Protein AF-0000000073535625 (afdb_homodimer)

Organism: NCBI:txid2649997

Solvent-accessible surface area (backbone atoms only — not comparable to full-atom values): 18559 Å² total; per-residue (Å²): 125,75,81,69,76,53,60,67,59,52,46,53,51,48,56,64,41,24,77,83,68,76,71,42,32,44,63,65,38,47,43,51,51,38,36,75,71,70,34,78,65,55,66,48,58,46,44,35,50,44,57,78,41,22,85,83,67,74,78,42,34,38,64,72,34,41,54,52,48,51,50,50,53,49,51,50,51,49,48,49,57,68,44,18,79,82,68,76,67,44,28,40,63,68,36,46,49,51,47,42,42,71,74,69,47,83,58,48,70,70,21,45,52,38,40,53,49,56,48,21,65,84,67,75,65,42,27,40,65,55,36,46,50,50,46,51,48,32,51,53,34,42,50,52,47,50,50,66,61,21,76,80,67,72,64,46,33,76,32,37,65,34,52,43,47,26,49,42,28,64,31,78,126,74,80,71,76,52,62,67,59,50,47,53,51,50,54,64,40,24,76,84,68,76,70,40,33,44,64,67,38,48,45,52,51,38,36,75,74,70,35,79,66,55,65,47,55,46,45,37,50,43,57,77,41,23,85,81,67,75,79,42,36,38,65,73,33,40,50,51,46,50,50,50,54,50,51,51,52,49,50,48,57,68,46,17,78,81,69,77,66,42,28,41,62,70,37,45,51,51,47,43,42,70,75,68,48,81,58,49,69,70,21,46,51,38,39,54,50,56,48,22,66,84,65,76,64,41,27,42,64,57,36,46,50,52,47,50,46,32,50,53,34,42,50,52,46,49,52,66,62,20,76,81,67,74,64,48,33,75,33,36,66,36,51,43,47,26,49,44,28,64,32,76

pLDDT: mean 94.05, std 8.59, range [32.31, 98.31]

InterPro domains:
  IPR002048 EF-hand domain [PF13499] (12-69)
  IPR002048 EF-hand domain [PS50222] (5-40)
  IPR002048 EF-hand domain [PS50222] (41-76)
  IPR002048 EF-hand domain [PS50222] (107-142)
  IPR002048 EF-hand domain [SM00054] (9-37)
  IPR002048 EF-hand domain [SM00054] (45-73)
  IPR002048 EF-hand domain [SM00054] (75-103)
  IPR002048 EF-hand domain [SM00054] (111-139)
  IPR011992 EF-hand domain pair [SSF47473] (8-166)
  IPR018247 EF-Hand 1, calcium-binding site [PS00018] (18-30)
  IPR018247 EF-Hand 1, calcium-binding site [PS00018] (54-66)
  IPR018247 EF-Hand 1, calcium-binding site [PS00018] (120-132)
  IPR051426 Peflin/Sorcin Calcium-Binding [PTHR46212] (6-171)

Nearest PDB structures (foldseek):
  2zn9-assembly1_B  TM=7.790E-01  e=2.223E-11  Homo sapiens
  1y1x-assembly3_B  TM=7.244E-01  e=2.223E-11  Leishmania major strain Friedlin
  5gqq-assembly1_C  TM=7.581E-01  e=4.424E-11  Homo sapiens
  3aak-assembly1_A-2  TM=7.264E-01  e=2.108E-11  Homo sapiens
  1y1x-assembly3_A  TM=7.244E-01  e=4.665E-11  Leishmania major strain Friedlin

Radius of gyration: 20.85 Å; Cα contacts (8 Å, |Δi|>4): 427; chains: 2; bounding box: 44×68×55 Å

Structure (mmCIF, N/CA/C/O backbone):
data_AF-0000000073535625-model_v1
#
loop_
_entity.id
_entity.type
_entity.pdbx_description
1 polymer 'EF-hand domain-containing protein'
#
loop_
_atom_site.group_PDB
_atom_site.id
_atom_site.type_symbol
_atom_site.label_atom_id
_atom_site.label_alt_id
_atom_site.label_comp_id
_atom_site.label_asym_id
_atom_site.label_entity_id
_atom_site.label_seq_id
_atom_site.pdbx_PDB_ins_code
_atom_site.Cartn_x
_atom_site.Cartn_y
_atom_site.Cartn_z
_atom_site.occupancy
_atom_site.B_iso_or_equiv
_atom_site.auth_seq_id
_atom_site.auth_comp_id
_atom_site.auth_asym_id
_atom_site.auth_atom_id
_atom_site.pdbx_PDB_model_num
ATOM 1 N N . MET A 1 1 ? 4.691 -35.656 -11.648 1 32.31 1 MET A N 1
ATOM 2 C CA . MET A 1 1 ? 3.316 -35.469 -12.094 1 32.31 1 MET A CA 1
ATOM 3 C C . MET A 1 1 ? 2.73 -34.156 -11.547 1 32.31 1 MET A C 1
ATOM 5 O O . MET A 1 1 ? 2.801 -33.906 -10.344 1 32.31 1 MET A O 1
ATOM 9 N N . ALA A 1 2 ? 2.83 -33.094 -12.102 1 43.44 2 ALA A N 1
ATOM 10 C CA . ALA A 1 2 ? 2.387 -31.781 -11.602 1 43.44 2 ALA A CA 1
ATOM 11 C C . ALA A 1 2 ? 1.029 -31.906 -10.914 1 43.44 2 ALA A C 1
ATOM 13 O O . ALA A 1 2 ? 0.101 -32.5 -11.453 1 43.44 2 ALA A O 1
ATOM 14 N N . GLN A 1 3 ? 0.791 -32.094 -9.695 1 47.28 3 GLN A N 1
ATOM 15 C CA . GLN A 1 3 ? -0.502 -32.344 -9.078 1 47.28 3 GLN A CA 1
ATOM 16 C C . GLN A 1 3 ? -1.631 -31.656 -9.836 1 47.28 3 GLN A C 1
ATOM 18 O O . GLN A 1 3 ? -1.598 -30.453 -10.047 1 47.28 3 GLN A O 1
ATOM 23 N N . GLN A 1 4 ? -2.115 -32.375 -10.883 1 53.5 4 GLN A N 1
ATOM 24 C CA . GLN A 1 4 ? -3.264 -32 -11.711 1 53.5 4 GLN A CA 1
ATOM 25 C C . GLN A 1 4 ? -4.328 -31.281 -10.898 1 53.5 4 GLN A C 1
ATOM 27 O O . GLN A 1 4 ? -4.777 -31.781 -9.867 1 53.5 4 GLN A O 1
ATOM 32 N N . LEU A 1 5 ? -4.238 -29.969 -10.859 1 62.69 5 LEU A N 1
ATOM 33 C CA . LEU A 1 5 ? -5.375 -29.25 -10.297 1 62.69 5 LEU A CA 1
ATOM 34 C C . LEU A 1 5 ? -6.684 -29.969 -10.594 1 62.69 5 LEU A C 1
ATOM 36 O O . LEU A 1 5 ? -6.953 -30.328 -11.742 1 62.69 5 LEU A O 1
ATOM 40 N N . ASP A 1 6 ? -7.113 -30.719 -9.594 1 84.56 6 ASP A N 1
ATOM 41 C CA . ASP A 1 6 ? -8.461 -31.25 -9.766 1 84.56 6 ASP A CA 1
ATOM 42 C C . ASP A 1 6 ? -9.477 -30.125 -9.938 1 84.56 6 ASP A C 1
ATOM 44 O O . ASP A 1 6 ? -9.914 -29.516 -8.953 1 84.56 6 ASP A O 1
ATOM 48 N N . ARG A 1 7 ? -9.711 -29.781 -11.242 1 89.94 7 ARG A N 1
ATOM 49 C CA . ARG A 1 7 ? -10.625 -28.672 -11.562 1 89.94 7 ARG A CA 1
ATOM 50 C C . ARG A 1 7 ? -11.945 -28.828 -10.82 1 89.94 7 ARG A C 1
ATOM 52 O O . ARG A 1 7 ? -12.562 -27.844 -10.43 1 89.94 7 ARG A O 1
ATOM 59 N N . ASN A 1 8 ? -12.32 -30.062 -10.688 1 91.56 8 ASN A N 1
ATOM 60 C CA . ASN A 1 8 ? -13.562 -30.297 -9.953 1 91.56 8 ASN A CA 1
ATOM 61 C C . ASN A 1 8 ? -13.453 -29.844 -8.5 1 91.56 8 ASN A C 1
ATOM 63 O O . ASN A 1 8 ? -14.398 -29.266 -7.949 1 91.56 8 ASN A O 1
ATOM 67 N N . GLN A 1 9 ? -12.352 -30.188 -7.949 1 93 9 GLN A N 1
ATOM 68 C CA . GLN A 1 9 ? -12.125 -29.75 -6.574 1 93 9 GLN A CA 1
ATOM 69 C C . GLN A 1 9 ? -12.109 -28.234 -6.477 1 93 9 GLN A C 1
ATOM 71 O O . GLN A 1 9 ? -12.664 -27.656 -5.543 1 93 9 GLN A O 1
ATOM 76 N N . ILE A 1 10 ? -11.461 -27.594 -7.418 1 94.81 10 ILE A N 1
ATOM 77 C CA . ILE A 1 10 ? -11.367 -26.125 -7.426 1 94.81 10 ILE A CA 1
ATOM 78 C C . ILE A 1 10 ? -12.75 -25.531 -7.617 1 94.81 10 ILE A C 1
ATOM 80 O O . ILE A 1 10 ? -13.078 -24.5 -7.008 1 94.81 10 ILE A O 1
ATOM 84 N N . TRP A 1 11 ? -13.531 -26.188 -8.422 1 94.94 11 TRP A N 1
ATOM 85 C CA . TRP A 1 11 ? -14.898 -25.719 -8.625 1 94.94 11 TRP A CA 1
ATOM 86 C C . TRP A 1 11 ? -15.695 -25.781 -7.324 1 94.94 11 TRP A C 1
ATOM 88 O O . TRP A 1 11 ? -16.469 -24.875 -7.023 1 94.94 11 TRP A O 1
ATOM 98 N N . GLN A 1 12 ? -15.523 -26.859 -6.609 1 95 12 GLN A N 1
ATOM 99 C CA . GLN A 1 12 ? -16.219 -27.016 -5.336 1 95 12 GLN A CA 1
ATOM 100 C C . GLN A 1 12 ? -15.836 -25.891 -4.363 1 95 12 GLN A C 1
ATOM 102 O O . GLN A 1 12 ? -16.703 -25.344 -3.68 1 95 12 GLN A O 1
ATOM 107 N N . TRP A 1 13 ? -14.555 -25.594 -4.344 1 94.19 13 TRP A N 1
ATOM 108 C CA . TRP A 1 13 ? -14.086 -24.5 -3.502 1 94.19 13 TRP A CA 1
ATOM 109 C C . TRP A 1 13 ? -14.672 -23.172 -3.963 1 94.19 13 TRP A C 1
ATOM 111 O O . TRP A 1 13 ? -15.195 -22.391 -3.152 1 94.19 13 TRP A O 1
ATOM 121 N N . PHE A 1 14 ? -14.586 -22.953 -5.27 1 97.56 14 PHE A N 1
ATOM 122 C CA . PHE A 1 14 ? -15.117 -21.734 -5.855 1 97.56 14 PHE A CA 1
ATOM 123 C C . PHE A 1 14 ? -16.594 -21.562 -5.492 1 97.56 14 PHE A C 1
ATOM 125 O O . PHE A 1 14 ? -17 -20.469 -5.074 1 97.56 14 PHE A O 1
ATOM 132 N N . SER A 1 15 ? -17.281 -22.594 -5.664 1 96.94 15 SER A N 1
ATOM 133 C CA . SER A 1 15 ? -18.719 -22.562 -5.402 1 96.94 15 SER A CA 1
ATOM 134 C C . SER A 1 15 ? -19 -22.281 -3.932 1 96.94 15 SER A C 1
ATOM 136 O O . SER A 1 15 ? -19.969 -21.594 -3.607 1 96.94 15 SER A O 1
ATOM 138 N N . LYS A 1 16 ? -18.172 -22.812 -3.053 1 96.88 16 LYS A N 1
ATOM 139 C CA . LYS A 1 16 ? -18.328 -22.578 -1.621 1 96.88 16 LYS A CA 1
ATOM 140 C C . LYS A 1 16 ? -18.016 -21.141 -1.258 1 96.88 16 LYS A C 1
ATOM 142 O O . LYS A 1 16 ? -18.625 -20.578 -0.348 1 96.88 16 LYS A O 1
ATOM 147 N N . ILE A 1 17 ? -17.078 -20.594 -1.954 1 97.44 17 ILE A N 1
ATOM 148 C CA . ILE A 1 17 ? -16.656 -19.234 -1.69 1 97.44 17 ILE A CA 1
ATOM 149 C C . ILE A 1 17 ? -17.703 -18.25 -2.211 1 97.44 17 ILE A C 1
ATOM 151 O O . ILE A 1 17 ? -17.953 -17.219 -1.587 1 97.44 17 ILE A O 1
ATOM 155 N N . ASP A 1 18 ? -18.266 -18.578 -3.354 1 98 18 ASP A N 1
ATOM 156 C CA . ASP A 1 18 ? -19.281 -17.75 -3.982 1 98 18 ASP A CA 1
ATOM 157 C C . ASP A 1 18 ? -20.594 -17.812 -3.213 1 98 18 ASP A C 1
ATOM 159 O O . ASP A 1 18 ? -21.594 -18.328 -3.719 1 98 18 ASP A O 1
ATOM 163 N N . THR A 1 19 ? -20.672 -17.188 -2.123 1 97 19 THR A N 1
ATOM 164 C CA . THR A 1 19 ? -21.766 -17.344 -1.171 1 97 19 THR A CA 1
ATOM 165 C C . THR A 1 19 ? -23.047 -16.766 -1.737 1 97 19 THR A C 1
ATOM 167 O O . THR A 1 19 ? -24.141 -17.203 -1.377 1 97 19 THR A O 1
ATOM 170 N N . ASN A 1 20 ? -23.016 -15.75 -2.609 1 96.62 20 ASN A N 1
ATOM 171 C CA . ASN A 1 20 ? -24.234 -15.172 -3.158 1 96.62 20 ASN A CA 1
ATOM 172 C C . ASN A 1 20 ? -24.609 -15.805 -4.5 1 96.62 20 ASN A C 1
ATOM 174 O O . ASN A 1 20 ? -25.547 -15.359 -5.164 1 96.62 20 ASN A O 1
ATOM 178 N N . ARG A 1 21 ? -23.812 -16.766 -5.016 1 97 21 ARG A N 1
ATOM 179 C CA . ARG A 1 21 ? -24.062 -17.562 -6.203 1 97 21 ARG A CA 1
ATOM 180 C C . ARG A 1 21 ? -24.172 -16.703 -7.449 1 97 21 ARG A C 1
ATOM 182 O O . ARG A 1 21 ? -25.047 -16.922 -8.297 1 97 21 ARG A O 1
ATOM 189 N N . SER A 1 22 ? -23.312 -15.641 -7.531 1 96.81 22 SER A N 1
ATOM 190 C CA . SER A 1 22 ? -23.328 -14.727 -8.672 1 96.81 22 SER A CA 1
ATOM 191 C C . SER A 1 22 ? -22.547 -15.312 -9.852 1 96.81 22 SER A C 1
ATOM 193 O O . SER A 1 22 ? -22.656 -14.812 -10.977 1 96.81 22 SER A O 1
ATOM 195 N N . GLY A 1 23 ? -21.766 -16.344 -9.578 1 97.38 23 GLY A N 1
ATOM 196 C CA . GLY A 1 23 ? -20.891 -16.891 -10.609 1 97.38 23 GLY A CA 1
ATOM 197 C C . GLY A 1 23 ? -19.516 -16.266 -10.633 1 97.38 23 GLY A C 1
ATOM 198 O O . GLY A 1 23 ? -18.656 -16.672 -11.414 1 97.38 23 GLY A O 1
ATOM 199 N N . THR A 1 24 ? -19.297 -15.281 -9.828 1 97.88 24 THR A N 1
ATOM 200 C CA . THR A 1 24 ? -18 -14.641 -9.648 1 97.88 24 THR A CA 1
ATOM 201 C C . THR A 1 24 ? -17.734 -14.359 -8.172 1 97.88 24 THR A C 1
ATOM 203 O O . THR A 1 24 ? -18.641 -14.469 -7.34 1 97.88 24 THR A O 1
ATOM 206 N N . LEU A 1 25 ? -16.5 -14.141 -7.824 1 97.75 25 LEU A N 1
ATOM 207 C CA . LEU A 1 25 ? -16.125 -13.812 -6.453 1 97.75 25 LEU A CA 1
ATOM 208 C C . LEU A 1 25 ? -15.867 -12.32 -6.301 1 97.75 25 LEU A C 1
ATOM 210 O O . LEU A 1 25 ? -15.188 -11.711 -7.133 1 97.75 25 LEU A O 1
ATOM 214 N N . ASP A 1 26 ? -16.5 -11.703 -5.352 1 95.56 26 ASP A N 1
ATOM 215 C CA . ASP A 1 26 ? -16.156 -10.328 -5.012 1 95.56 26 ASP A CA 1
ATOM 216 C C . ASP A 1 26 ? -15.07 -10.281 -3.934 1 95.56 26 ASP A C 1
ATOM 218 O O . ASP A 1 26 ? -14.594 -11.32 -3.479 1 95.56 26 ASP A O 1
ATOM 222 N N . VAL A 1 27 ? -14.656 -9.094 -3.607 1 95.06 27 VAL A N 1
ATOM 223 C CA . VAL A 1 27 ? -13.492 -8.906 -2.75 1 95.06 27 VAL A CA 1
ATOM 224 C C . VAL A 1 27 ? -13.789 -9.438 -1.349 1 95.06 27 VAL A C 1
ATOM 226 O O . VAL A 1 27 ? -12.914 -9.992 -0.688 1 95.06 27 VAL A O 1
ATOM 229 N N . ILE A 1 28 ? -15.031 -9.336 -0.885 1 95.44 28 ILE A N 1
ATOM 230 C CA . ILE A 1 28 ? -15.414 -9.766 0.455 1 95.44 28 ILE A CA 1
ATOM 231 C C . ILE A 1 28 ? -15.43 -11.297 0.516 1 95.44 28 ILE A C 1
ATOM 233 O O . ILE A 1 28 ? -14.922 -11.891 1.47 1 95.44 28 ILE A O 1
ATOM 237 N N . GLU A 1 29 ? -15.977 -11.867 -0.499 1 97.5 29 GLU A N 1
ATOM 238 C CA . GLU A 1 29 ? -16 -13.328 -0.577 1 97.5 29 GLU A CA 1
ATOM 239 C C . GLU A 1 29 ? -14.586 -13.898 -0.604 1 97.5 29 GLU A C 1
ATOM 241 O O . GLU A 1 29 ? -14.289 -14.867 0.102 1 97.5 29 GLU A O 1
ATOM 246 N N . LEU A 1 30 ? -13.766 -13.305 -1.4 1 97.12 30 LEU A N 1
ATOM 247 C CA . LEU A 1 30 ? -12.398 -13.781 -1.507 1 97.12 30 LEU A CA 1
ATOM 248 C C . LEU A 1 30 ? -11.641 -13.562 -0.199 1 97.12 30 LEU A C 1
ATOM 250 O O . LEU A 1 30 ? -10.906 -14.445 0.255 1 97.12 30 LEU A O 1
ATOM 254 N N . GLN A 1 31 ? -11.789 -12.422 0.38 1 96.75 31 GLN A N 1
ATOM 255 C CA . GLN A 1 31 ? -11.117 -12.133 1.646 1 96.75 31 GLN A CA 1
ATOM 256 C C . GLN A 1 31 ? -11.5 -13.156 2.711 1 96.75 31 GLN A C 1
ATOM 258 O O . GLN A 1 31 ? -10.633 -13.672 3.422 1 96.75 31 GLN A O 1
ATOM 263 N N . ARG A 1 32 ? -12.773 -13.414 2.814 1 97 32 ARG A N 1
ATOM 264 C CA . ARG A 1 32 ? -13.266 -14.383 3.789 1 97 32 ARG A CA 1
ATOM 265 C C . ARG A 1 32 ? -12.672 -15.766 3.535 1 97 32 ARG A C 1
ATOM 267 O O . ARG A 1 32 ? -12.266 -16.453 4.473 1 97 32 ARG A O 1
ATOM 274 N N . ALA A 1 33 ? -12.695 -16.172 2.342 1 97.06 33 ALA A N 1
ATOM 275 C CA . ALA A 1 33 ? -12.156 -17.469 1.969 1 97.06 33 ALA A CA 1
ATOM 276 C C . ALA A 1 33 ? -10.688 -17.594 2.361 1 97.06 33 ALA A C 1
ATOM 278 O O . ALA A 1 33 ? -10.273 -18.609 2.936 1 97.06 33 ALA A O 1
ATOM 279 N N . LEU A 1 34 ? -9.867 -16.562 2.064 1 96.75 34 LEU A N 1
ATOM 280 C CA . LEU A 1 34 ? -8.445 -16.562 2.393 1 96.75 34 LEU A CA 1
ATOM 281 C C . LEU A 1 34 ? -8.234 -16.578 3.904 1 96.75 34 LEU A C 1
ATOM 283 O O . LEU A 1 34 ? -7.352 -17.281 4.402 1 96.75 34 LEU A O 1
ATOM 287 N N . SER A 1 35 ? -9.055 -15.875 4.574 1 96.75 35 SER A N 1
ATOM 288 C CA . SER A 1 35 ? -8.969 -15.844 6.031 1 96.75 35 SER A CA 1
ATOM 289 C C . SER A 1 35 ? -9.234 -17.219 6.633 1 96.75 35 SER A C 1
ATOM 291 O O . SER A 1 35 ? -8.617 -17.594 7.625 1 96.75 35 SER A O 1
ATOM 293 N N . LEU A 1 36 ? -10.219 -17.922 6.078 1 94.38 36 LEU A N 1
ATOM 294 C CA . LEU A 1 36 ? -10.523 -19.281 6.527 1 94.38 36 LEU A CA 1
ATOM 295 C C . LEU A 1 36 ? -9.297 -20.172 6.391 1 94.38 36 LEU A C 1
ATOM 297 O O . LEU A 1 36 ? -9.125 -21.109 7.18 1 94.38 36 LEU A O 1
ATOM 301 N N . GLY A 1 37 ? -8.461 -19.859 5.438 1 92.81 37 GLY A N 1
ATOM 302 C CA . GLY A 1 37 ? -7.234 -20.625 5.242 1 92.81 37 GLY A CA 1
ATOM 303 C C . GLY A 1 37 ? -6.074 -20.109 6.074 1 92.81 37 GLY A C 1
ATOM 304 O O . GLY A 1 37 ? -4.938 -20.562 5.906 1 92.81 37 GLY A O 1
ATOM 305 N N . GLY A 1 38 ? -6.367 -19.156 6.922 1 93.94 38 GLY A N 1
ATOM 306 C CA . GLY A 1 38 ? -5.328 -18.641 7.797 1 93.94 38 GLY A CA 1
ATOM 307 C C . GLY A 1 38 ? -4.594 -17.453 7.219 1 93.94 38 GLY A C 1
ATOM 308 O O . GLY A 1 38 ? -3.604 -16.984 7.785 1 93.94 38 GLY A O 1
ATOM 309 N N . LEU A 1 39 ? -5.016 -17 6.074 1 95.25 39 LEU A N 1
ATOM 310 C CA . LEU A 1 39 ? -4.406 -15.852 5.41 1 95.25 39 LEU A CA 1
ATOM 311 C C . LEU A 1 39 ? -5.234 -14.594 5.641 1 95.25 39 LEU A C 1
ATOM 313 O O . LEU A 1 39 ? -6.16 -14.305 4.875 1 95.25 39 LEU A O 1
ATOM 317 N N . ASN A 1 40 ? -4.863 -13.859 6.613 1 93.31 40 ASN A N 1
ATOM 318 C CA . ASN A 1 40 ? -5.602 -12.648 6.965 1 93.31 40 ASN A CA 1
ATOM 319 C C . ASN A 1 40 ? -5.031 -11.422 6.262 1 93.31 40 ASN A C 1
ATOM 321 O O . ASN A 1 40 ? -3.988 -10.898 6.664 1 93.31 40 ASN A O 1
ATOM 325 N N . PHE A 1 41 ? -5.723 -10.961 5.242 1 93.38 41 PHE A N 1
ATOM 326 C CA . PHE A 1 41 ? -5.309 -9.82 4.441 1 93.38 41 PHE A CA 1
ATOM 327 C C . PHE A 1 41 ? -6.254 -8.641 4.652 1 93.38 41 PHE A C 1
ATOM 329 O O . PHE A 1 41 ? -7.438 -8.836 4.949 1 93.38 41 PHE A O 1
ATOM 336 N N . SER A 1 42 ? -5.676 -7.473 4.551 1 89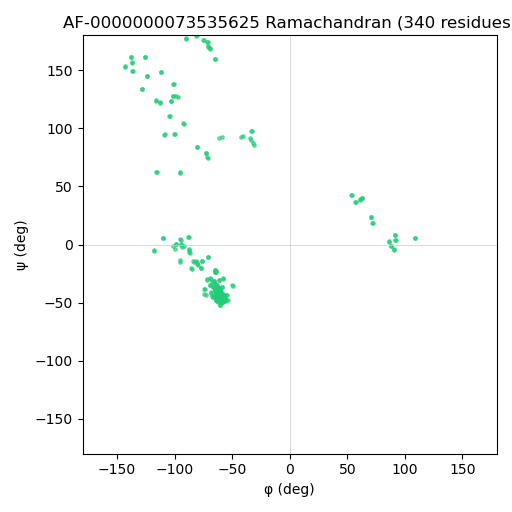.31 42 SER A N 1
ATOM 337 C CA . SER A 1 42 ? -6.543 -6.305 4.426 1 89.31 42 SER A CA 1
ATOM 338 C C . SER A 1 42 ? -7.328 -6.336 3.119 1 89.31 42 SER A C 1
ATOM 340 O O . SER A 1 42 ? -6.953 -7.035 2.178 1 89.31 42 SER A O 1
ATOM 342 N N . LEU A 1 43 ? -8.398 -5.594 3.092 1 91.12 43 LEU A N 1
ATOM 343 C CA . LEU A 1 43 ? -9.188 -5.484 1.872 1 91.12 43 LEU A CA 1
ATOM 344 C C . LEU A 1 43 ? -8.344 -4.941 0.723 1 91.12 43 LEU A C 1
ATOM 346 O O . LEU A 1 43 ? -8.484 -5.383 -0.419 1 91.12 43 LEU A O 1
ATOM 350 N N . LYS A 1 44 ? -7.48 -4.062 1 1 90.56 44 LYS A N 1
ATOM 351 C CA . LYS A 1 44 ? -6.613 -3.465 -0.01 1 90.56 44 LYS A CA 1
ATOM 352 C C . LYS A 1 44 ? -5.703 -4.516 -0.641 1 90.56 44 LYS A C 1
ATOM 354 O O . LYS A 1 44 ? -5.543 -4.551 -1.863 1 90.56 44 LYS A O 1
ATOM 359 N N . THR A 1 45 ? -5.117 -5.344 0.187 1 92.69 45 THR A N 1
ATOM 360 C CA . THR A 1 45 ? -4.242 -6.398 -0.311 1 92.69 45 THR A CA 1
ATOM 361 C C . THR A 1 45 ? -5.027 -7.391 -1.17 1 92.69 45 THR A C 1
ATOM 363 O O . THR A 1 45 ? -4.547 -7.824 -2.219 1 92.69 45 THR A O 1
ATOM 366 N N . VAL A 1 46 ? -6.246 -7.77 -0.754 1 95.31 46 VAL A N 1
ATOM 367 C CA . VAL A 1 46 ? -7.078 -8.695 -1.517 1 95.31 46 VAL A CA 1
ATOM 368 C C . VAL A 1 46 ? -7.441 -8.07 -2.863 1 95.31 46 VAL A C 1
ATOM 370 O O . VAL A 1 46 ? -7.414 -8.75 -3.895 1 95.31 46 VAL A O 1
ATOM 373 N N . GLN A 1 47 ? -7.734 -6.809 -2.838 1 93.5 47 GLN A N 1
ATOM 374 C CA . GLN A 1 47 ? -8.055 -6.117 -4.082 1 93.5 47 GLN A CA 1
ATOM 375 C C . GLN A 1 47 ? -6.867 -6.137 -5.043 1 93.5 47 GLN A C 1
ATOM 377 O O . GLN A 1 47 ? -7.043 -6.277 -6.254 1 93.5 47 GLN A O 1
ATOM 382 N N . ALA A 1 48 ? -5.684 -5.945 -4.473 1 93.12 48 ALA A N 1
ATOM 383 C CA . ALA A 1 48 ? -4.477 -6.004 -5.297 1 93.12 48 ALA A CA 1
ATOM 384 C C . ALA A 1 48 ? -4.32 -7.371 -5.949 1 93.12 48 ALA A C 1
ATOM 386 O O . ALA A 1 48 ? -3.992 -7.469 -7.133 1 93.12 48 ALA A O 1
ATOM 387 N N . MET A 1 49 ? -4.582 -8.391 -5.172 1 95.19 49 MET A N 1
ATOM 388 C CA . MET A 1 49 ? -4.52 -9.758 -5.688 1 95.19 49 MET A CA 1
ATOM 389 C C . MET A 1 49 ? -5.543 -9.961 -6.805 1 95.19 49 MET A C 1
ATOM 391 O O . MET A 1 49 ? -5.223 -10.539 -7.844 1 95.19 49 MET A O 1
ATOM 395 N N . MET A 1 50 ? -6.684 -9.461 -6.57 1 95.19 50 MET A N 1
ATOM 396 C CA . MET A 1 50 ? -7.754 -9.594 -7.551 1 95.19 50 MET A CA 1
ATOM 397 C C . MET A 1 50 ? -7.398 -8.875 -8.852 1 95.19 50 MET A C 1
ATOM 399 O O . MET A 1 50 ? -7.633 -9.406 -9.938 1 95.19 50 MET A O 1
ATOM 403 N N . ARG A 1 51 ? -6.863 -7.746 -8.703 1 92.62 51 ARG A N 1
ATOM 404 C CA . ARG A 1 51 ? -6.508 -6.969 -9.883 1 92.62 51 ARG A CA 1
ATOM 405 C C . ARG A 1 51 ? -5.504 -7.719 -10.75 1 92.62 51 ARG A C 1
ATOM 407 O O . ARG A 1 51 ? -5.582 -7.676 -11.984 1 92.62 51 ARG A O 1
ATOM 414 N N . LEU A 1 52 ? -4.562 -8.391 -10.148 1 94.06 52 LEU A N 1
ATOM 415 C CA . LEU A 1 52 ? -3.533 -9.133 -10.859 1 94.06 52 LEU A CA 1
ATOM 416 C C . LEU A 1 52 ? -4.148 -10.273 -11.672 1 94.06 52 LEU A C 1
ATOM 418 O O . LEU A 1 52 ? -3.564 -10.727 -12.656 1 94.06 52 LEU A O 1
ATOM 422 N N . HIS A 1 53 ? -5.34 -10.695 -11.219 1 95.75 53 HIS A N 1
ATOM 423 C CA . HIS A 1 53 ? -5.898 -11.883 -11.852 1 95.75 53 HIS A CA 1
ATOM 424 C C . HIS A 1 53 ? -7.223 -11.57 -12.547 1 95.75 53 HIS A C 1
ATOM 426 O O . HIS A 1 53 ? -7.82 -12.445 -13.172 1 95.75 53 HIS A O 1
ATOM 432 N N . ASP A 1 54 ? -7.672 -10.375 -12.383 1 94.62 54 ASP A N 1
ATOM 433 C CA . ASP A 1 54 ? -8.875 -9.898 -13.055 1 94.62 54 ASP A CA 1
ATOM 434 C C . ASP A 1 54 ? -8.57 -9.477 -14.492 1 94.62 54 ASP A C 1
ATOM 436 O O . ASP A 1 54 ? -8.531 -8.289 -14.805 1 94.62 54 ASP A O 1
ATOM 440 N N . ARG A 1 55 ? -8.547 -10.359 -15.406 1 91.38 55 ARG A N 1
ATOM 441 C CA . ARG A 1 55 ? -8.062 -10.156 -16.766 1 91.38 55 ARG A CA 1
ATOM 442 C C . ARG A 1 55 ? -9.023 -9.281 -17.562 1 91.38 55 ARG A C 1
ATOM 444 O O . ARG A 1 55 ? -8.609 -8.555 -18.469 1 91.38 55 ARG A O 1
ATOM 451 N N . ASP A 1 56 ? -10.273 -9.344 -17.25 1 92.12 56 ASP A N 1
ATOM 452 C CA . ASP A 1 56 ? -11.242 -8.602 -18.047 1 92.12 56 ASP A CA 1
ATOM 453 C C . ASP A 1 56 ? -11.609 -7.277 -17.375 1 92.12 56 ASP A C 1
ATOM 455 O O . ASP A 1 56 ? -12.492 -6.559 -17.844 1 92.12 56 ASP A O 1
ATOM 459 N N . GLY A 1 57 ? -11.016 -6.973 -16.203 1 88.88 57 GLY A N 1
ATOM 460 C CA . GLY A 1 57 ? -11.211 -5.695 -15.531 1 88.88 57 GLY A CA 1
ATOM 461 C C . GLY A 1 57 ? -12.602 -5.535 -14.953 1 88.88 57 GLY A C 1
ATOM 462 O O . GLY A 1 57 ? -13.086 -4.414 -14.781 1 88.88 57 GLY A O 1
ATOM 463 N N . SER A 1 58 ? -13.273 -6.625 -14.68 1 91.12 58 SER A N 1
ATOM 464 C CA . SER A 1 58 ? -14.656 -6.57 -14.234 1 91.12 58 SER A CA 1
ATOM 465 C C . SER A 1 58 ? -14.75 -6.164 -12.766 1 91.12 58 SER A C 1
ATOM 467 O O . SER A 1 58 ? -15.812 -5.777 -12.289 1 91.12 58 SER A O 1
ATOM 469 N N . GLY A 1 59 ? -13.648 -6.34 -12.031 1 89.94 59 GLY A N 1
ATOM 470 C CA . GLY A 1 59 ? -13.68 -6.105 -10.594 1 89.94 59 GLY A CA 1
ATOM 471 C C . GLY A 1 59 ? -14.086 -7.332 -9.797 1 89.94 59 GLY A C 1
ATOM 472 O O . GLY A 1 59 ? -14.141 -7.285 -8.57 1 89.94 59 GLY A O 1
ATOM 473 N N . HIS A 1 60 ? -14.367 -8.398 -10.539 1 94.69 60 HIS A N 1
ATOM 474 C CA . HIS A 1 60 ? -14.703 -9.688 -9.945 1 94.69 60 HIS A CA 1
ATOM 475 C C . HIS A 1 60 ? -13.805 -10.797 -10.484 1 94.69 60 HIS A C 1
ATOM 477 O O . HIS A 1 60 ? -13.125 -10.609 -11.492 1 94.69 60 HIS A O 1
ATOM 483 N N . ILE A 1 61 ? -13.797 -11.891 -9.711 1 97.44 61 ILE A N 1
ATOM 484 C CA . ILE A 1 61 ? -12.984 -13.031 -10.102 1 97.44 61 ILE A CA 1
ATOM 485 C C . ILE A 1 61 ? -13.883 -14.133 -10.664 1 97.44 61 ILE A C 1
ATOM 487 O O . ILE A 1 61 ? -14.711 -14.695 -9.938 1 97.44 61 ILE A O 1
ATOM 491 N N . SER A 1 62 ? -13.797 -14.391 -11.961 1 97.81 62 SER A N 1
ATOM 492 C CA . SER A 1 62 ? -14.484 -15.523 -12.57 1 97.81 62 SER A CA 1
ATOM 493 C C . SER A 1 62 ? -13.836 -16.844 -12.172 1 97.81 62 SER A C 1
ATOM 495 O O . SER A 1 62 ? -12.766 -16.859 -11.555 1 97.81 62 SER A O 1
ATOM 497 N N . PHE A 1 63 ? -14.547 -17.938 -12.547 1 97.44 63 PHE A N 1
ATOM 498 C CA . PHE A 1 63 ? -14 -19.25 -12.203 1 97.44 63 PHE A CA 1
ATOM 499 C C . PHE A 1 63 ? -12.641 -19.453 -12.859 1 97.44 63 PHE A C 1
ATOM 501 O O . PHE A 1 63 ? -11.703 -19.922 -12.219 1 97.44 63 PHE A O 1
ATOM 508 N N . GLU A 1 64 ? -12.555 -19.125 -14.07 1 96.88 64 GLU A N 1
ATOM 509 C CA . GLU A 1 64 ? -11.289 -19.281 -14.781 1 96.88 64 GLU A CA 1
ATOM 510 C C . GLU A 1 64 ? -10.18 -18.453 -14.141 1 96.88 64 GLU A C 1
ATOM 512 O O . GLU A 1 64 ? -9.055 -18.922 -13.992 1 96.88 64 GLU A O 1
ATOM 517 N N . GLU A 1 65 ? -10.484 -17.234 -13.797 1 97.62 65 GLU A N 1
ATOM 518 C CA . GLU A 1 65 ? -9.531 -16.359 -13.125 1 97.62 65 GLU A CA 1
ATOM 519 C C . GLU A 1 65 ? -9.164 -16.906 -11.742 1 97.62 65 GLU A C 1
ATOM 521 O O . GLU A 1 65 ? -8.016 -16.797 -11.312 1 97.62 65 GLU A O 1
ATOM 526 N N . PHE A 1 66 ? -10.18 -17.484 -11.133 1 97.62 66 PHE A N 1
ATOM 527 C CA . PHE A 1 66 ? -9.953 -18.078 -9.82 1 97.62 66 PHE A CA 1
ATOM 528 C C . PHE A 1 66 ? -8.977 -19.234 -9.914 1 97.62 66 PHE A C 1
ATOM 530 O O . PHE A 1 66 ? -8.148 -19.438 -9.023 1 97.62 66 PHE A O 1
ATOM 537 N N . GLU A 1 67 ? -9.117 -20.016 -10.875 1 96.62 67 GLU A N 1
ATOM 538 C CA . GLU A 1 67 ? -8.188 -21.141 -11.062 1 96.62 67 GLU A CA 1
ATOM 539 C C . GLU A 1 67 ? -6.742 -20.641 -11.109 1 96.62 67 GLU A C 1
ATOM 541 O O . GLU A 1 67 ? -5.863 -21.25 -10.484 1 96.62 67 GLU A O 1
ATOM 546 N N . LYS A 1 68 ? -6.559 -19.578 -11.82 1 96.62 68 LYS A N 1
ATOM 547 C CA . LYS A 1 68 ? -5.219 -19.016 -11.945 1 96.62 68 LYS A CA 1
ATOM 548 C C . LYS A 1 68 ? -4.734 -18.453 -10.617 1 96.62 68 LYS A C 1
ATOM 550 O O . LYS A 1 68 ? -3.572 -18.641 -10.25 1 96.62 68 LYS A O 1
ATOM 555 N N . LEU A 1 69 ? -5.613 -17.75 -9.961 1 96.69 69 LEU A N 1
ATOM 556 C CA . LEU A 1 69 ? -5.293 -17.234 -8.633 1 96.69 69 LEU A CA 1
ATOM 557 C C . LEU A 1 69 ? -4.922 -18.359 -7.68 1 96.69 69 LEU A C 1
ATOM 559 O O . LEU A 1 69 ? -3.947 -18.25 -6.934 1 96.69 69 LEU A O 1
ATOM 563 N N . HIS A 1 70 ? -5.727 -19.438 -7.723 1 95.38 70 HIS A N 1
ATOM 564 C CA . HIS A 1 70 ? -5.484 -20.578 -6.863 1 95.38 70 HIS A CA 1
ATOM 565 C C . HIS A 1 70 ? -4.105 -21.188 -7.125 1 95.38 70 HIS A C 1
ATOM 567 O O . HIS A 1 70 ? -3.377 -21.516 -6.184 1 95.38 70 HIS A O 1
ATOM 573 N N . VAL A 1 71 ? -3.824 -21.344 -8.336 1 95.31 71 VAL A N 1
ATOM 574 C CA . VAL A 1 71 ? -2.527 -21.906 -8.703 1 95.31 71 VAL A CA 1
ATOM 575 C C . VAL A 1 71 ? -1.413 -20.984 -8.219 1 95.31 71 VAL A C 1
ATOM 577 O O . VAL A 1 71 ? -0.41 -21.438 -7.672 1 95.31 71 VAL A O 1
ATOM 580 N N . TRP A 1 72 ? -1.588 -19.719 -8.445 1 96.12 72 TRP A N 1
ATOM 581 C CA . TRP A 1 72 ? -0.611 -18.734 -8.008 1 96.12 72 TRP A CA 1
ATOM 582 C C . TRP A 1 72 ? -0.405 -18.797 -6.496 1 96.12 72 TRP A C 1
ATOM 584 O O . TRP A 1 72 ? 0.732 -18.859 -6.02 1 96.12 72 TRP A O 1
ATOM 594 N N . LEU A 1 73 ? -1.454 -18.812 -5.723 1 96.19 73 LEU A N 1
ATOM 595 C CA . LEU A 1 73 ? -1.393 -18.906 -4.27 1 96.19 73 LEU A CA 1
ATOM 596 C C . LEU A 1 73 ? -0.672 -20.188 -3.84 1 96.19 73 LEU A C 1
ATOM 598 O O . LEU A 1 73 ? 0.148 -20.156 -2.92 1 96.19 73 LEU A O 1
ATOM 602 N N . SER A 1 74 ? -0.998 -21.266 -4.516 1 95.31 74 SER A N 1
ATOM 603 C CA . SER A 1 74 ? -0.367 -22.531 -4.211 1 95.31 74 SER A CA 1
ATOM 604 C C . SER A 1 74 ? 1.133 -22.5 -4.48 1 95.31 74 SER A C 1
ATOM 606 O O . SER A 1 74 ? 1.927 -23 -3.684 1 95.31 74 SER A O 1
ATOM 608 N N . ASN A 1 75 ? 1.504 -21.906 -5.609 1 96.56 75 ASN A N 1
ATOM 609 C CA . ASN A 1 75 ? 2.916 -21.797 -5.961 1 96.56 75 ASN A CA 1
ATOM 610 C C . ASN A 1 75 ? 3.682 -20.938 -4.945 1 96.56 75 ASN A C 1
ATOM 612 O O . ASN A 1 75 ? 4.809 -21.281 -4.578 1 96.56 75 ASN A O 1
ATOM 616 N N . ILE A 1 76 ? 3.123 -19.828 -4.5 1 97.12 76 ILE A N 1
ATOM 617 C CA . ILE A 1 76 ? 3.748 -18.984 -3.492 1 97.12 76 ILE A CA 1
ATOM 618 C C . ILE A 1 76 ? 3.896 -19.75 -2.184 1 97.12 76 ILE A C 1
ATOM 620 O O . ILE A 1 76 ? 4.945 -19.688 -1.538 1 97.12 76 ILE A O 1
ATOM 624 N N . SER A 1 77 ? 2.838 -20.484 -1.783 1 96.62 77 SER A N 1
ATOM 625 C CA . SER A 1 77 ? 2.885 -21.281 -0.565 1 96.62 77 SER A CA 1
ATOM 626 C C . SER A 1 77 ? 3.992 -22.328 -0.632 1 96.62 77 SER A C 1
ATOM 628 O O . SER A 1 77 ? 4.727 -22.531 0.34 1 96.62 77 SER A O 1
ATOM 630 N N . GLN A 1 78 ? 4.066 -22.953 -1.744 1 96.56 78 GLN A N 1
ATOM 631 C CA . GLN A 1 78 ? 5.105 -23.953 -1.927 1 96.56 78 GLN A CA 1
ATOM 632 C C . GLN A 1 78 ? 6.496 -23.328 -1.867 1 96.56 78 GLN A C 1
ATOM 634 O O . GLN A 1 78 ? 7.41 -23.891 -1.259 1 96.56 78 GLN A O 1
ATOM 639 N N . SER A 1 79 ? 6.621 -22.219 -2.586 1 97.19 79 SER A N 1
ATOM 640 C CA . SER A 1 79 ? 7.883 -21.5 -2.545 1 97.19 79 SER A CA 1
ATOM 641 C C . SER A 1 79 ? 8.258 -21.109 -1.116 1 97.19 79 SER A C 1
ATOM 643 O O . SER A 1 79 ? 9.406 -21.266 -0.705 1 97.19 79 SER A O 1
ATOM 645 N N . PHE A 1 80 ? 7.301 -20.625 -0.383 1 98.06 80 PHE A N 1
ATOM 646 C CA . PHE A 1 80 ? 7.504 -20.266 1.015 1 98.06 80 PHE A CA 1
ATOM 647 C C . PHE A 1 80 ? 8.023 -21.453 1.812 1 98.06 80 PHE A C 1
ATOM 649 O O . PHE A 1 80 ? 9.023 -21.344 2.521 1 98.06 80 PHE A O 1
ATOM 656 N N . ARG A 1 81 ? 7.398 -22.562 1.665 1 96.94 81 ARG A N 1
ATOM 657 C CA . ARG A 1 81 ? 7.793 -23.766 2.389 1 96.94 81 ARG A CA 1
ATOM 658 C C . ARG A 1 81 ? 9.188 -24.219 1.98 1 96.94 81 ARG A C 1
ATOM 660 O O . ARG A 1 81 ? 9.977 -24.656 2.822 1 96.94 81 ARG A O 1
ATOM 667 N N . HIS A 1 82 ? 9.414 -24.109 0.72 1 97.31 82 HIS A N 1
ATOM 668 C CA . HIS A 1 82 ? 10.703 -24.531 0.185 1 97.31 82 HIS A CA 1
ATOM 669 C C . HIS A 1 82 ? 11.836 -23.719 0.799 1 97.31 82 HIS A C 1
ATOM 671 O O . HIS A 1 82 ? 12.883 -24.281 1.158 1 97.31 82 HIS A O 1
ATOM 677 N N . PHE A 1 83 ? 11.664 -22.453 0.998 1 98 83 PHE A N 1
ATOM 678 C CA . PHE A 1 83 ? 12.758 -21.578 1.42 1 98 83 PHE A CA 1
ATOM 679 C C . PHE A 1 83 ? 12.758 -21.406 2.934 1 98 83 PHE A C 1
ATOM 681 O O . PHE A 1 83 ? 13.703 -20.859 3.5 1 98 83 PHE A O 1
ATOM 688 N N . ASP A 1 84 ? 11.633 -21.828 3.49 1 96.94 84 ASP A N 1
ATOM 689 C CA . ASP A 1 84 ? 11.609 -21.859 4.949 1 96.94 84 ASP A CA 1
ATOM 690 C C . ASP A 1 84 ? 12.453 -23 5.488 1 96.94 84 ASP A C 1
ATOM 692 O O . ASP A 1 84 ? 11.922 -23.984 6.004 1 96.94 84 ASP A O 1
ATOM 696 N N . ALA A 1 85 ? 13.727 -22.797 5.512 1 92.06 85 ALA A N 1
ATOM 697 C CA . ALA A 1 85 ? 14.719 -23.828 5.742 1 92.06 85 ALA A CA 1
ATOM 698 C C . ALA A 1 85 ? 14.539 -24.484 7.113 1 92.06 85 ALA A C 1
ATOM 700 O O . ALA A 1 85 ? 14.688 -25.688 7.258 1 92.06 85 ALA A O 1
ATOM 701 N N . ASP A 1 86 ? 14.227 -23.734 8.141 1 92.12 86 ASP A N 1
ATOM 702 C CA . ASP A 1 86 ? 14.141 -24.266 9.5 1 92.12 86 ASP A CA 1
ATOM 703 C C . ASP A 1 86 ? 12.711 -24.688 9.836 1 92.12 86 ASP A C 1
ATOM 705 O O . ASP A 1 86 ? 12.43 -25.125 10.953 1 92.12 86 ASP A O 1
ATOM 709 N N . ARG A 1 87 ? 11.766 -24.484 8.914 1 92.69 87 ARG A N 1
ATOM 710 C CA . ARG A 1 87 ? 10.352 -24.844 9.047 1 92.69 87 ARG A CA 1
ATOM 711 C C . ARG A 1 87 ? 9.734 -24.172 10.273 1 92.69 87 ARG A C 1
ATOM 713 O O . ARG A 1 87 ? 8.961 -24.797 11 1 92.69 87 ARG A O 1
ATOM 720 N N . GLY A 1 88 ? 10.188 -22.953 10.508 1 94.38 88 GLY A N 1
ATOM 721 C CA . GLY A 1 88 ? 9.703 -22.188 11.648 1 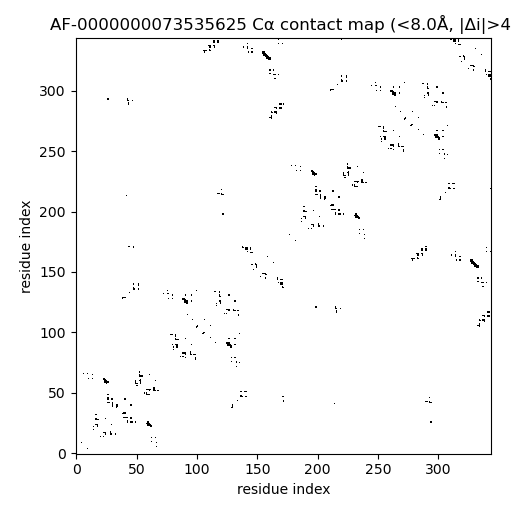94.38 88 GLY A CA 1
ATOM 722 C C . GLY A 1 88 ? 8.445 -21.391 11.336 1 94.38 88 GLY A C 1
ATOM 723 O O . GLY A 1 88 ? 7.852 -20.797 12.234 1 94.38 88 GLY A O 1
ATOM 724 N N . GLY A 1 89 ? 8.016 -21.375 10.023 1 96.06 89 GLY A N 1
ATOM 725 C CA . GLY A 1 89 ? 6.801 -20.672 9.633 1 96.06 89 GLY A CA 1
ATOM 726 C C . GLY A 1 89 ? 7.051 -19.234 9.219 1 96.06 89 GLY A C 1
ATOM 727 O O . GLY A 1 89 ? 6.109 -18.453 9.047 1 96.06 89 GLY A O 1
ATOM 728 N N . THR A 1 90 ? 8.305 -18.875 9.109 1 97.75 90 THR A N 1
ATOM 729 C CA . THR A 1 90 ? 8.664 -17.531 8.656 1 97.75 90 THR A CA 1
ATOM 730 C C . THR A 1 90 ? 9.906 -17.578 7.77 1 97.75 90 THR A C 1
ATOM 732 O O . THR A 1 90 ? 10.672 -18.531 7.809 1 97.75 90 THR A O 1
ATOM 735 N N . LEU A 1 91 ? 10.023 -16.609 6.895 1 98.31 91 LEU A N 1
ATOM 736 C CA . LEU A 1 91 ? 11.227 -16.406 6.098 1 98.31 91 LEU A CA 1
ATOM 737 C C . LEU A 1 91 ? 12.062 -15.25 6.641 1 98.31 91 LEU A C 1
ATOM 739 O O . LEU A 1 91 ? 11.531 -14.164 6.875 1 98.31 91 LEU A O 1
ATOM 743 N N . ASP A 1 92 ? 13.297 -15.57 6.945 1 97.38 92 ASP A N 1
ATOM 744 C CA . ASP A 1 92 ? 14.172 -14.438 7.246 1 97.38 92 ASP A CA 1
ATOM 745 C C . ASP A 1 92 ? 14.57 -13.695 5.973 1 97.38 92 ASP A C 1
ATOM 747 O O . ASP A 1 92 ? 14.156 -14.07 4.875 1 97.38 92 ASP A O 1
ATOM 751 N N . LYS A 1 93 ? 15.281 -12.609 6.094 1 97.12 93 LYS A N 1
ATOM 752 C CA . LYS A 1 93 ? 15.594 -11.734 4.969 1 97.12 93 LYS A CA 1
ATOM 753 C C . LYS A 1 93 ? 16.359 -12.484 3.885 1 97.12 93 LYS A C 1
ATOM 755 O O . LYS A 1 93 ? 16.078 -12.328 2.695 1 97.12 93 LYS A O 1
ATOM 760 N N . ALA A 1 94 ? 17.312 -13.258 4.312 1 96.75 94 ALA A N 1
ATOM 761 C CA . ALA A 1 94 ? 18.109 -14.031 3.363 1 96.75 94 ALA A CA 1
ATOM 762 C C . ALA A 1 94 ? 17.25 -15.031 2.6 1 96.75 94 ALA A C 1
ATOM 764 O O . ALA A 1 94 ? 17.359 -15.148 1.376 1 96.75 94 ALA A O 1
ATOM 765 N N . GLU A 1 95 ? 16.406 -15.734 3.334 1 98.19 95 GLU A N 1
ATOM 766 C CA . GLU A 1 95 ? 15.508 -16.703 2.719 1 98.19 95 GLU A CA 1
ATOM 767 C C . GLU A 1 95 ? 14.547 -16.016 1.75 1 98.19 95 GLU A C 1
ATOM 769 O O . GLU A 1 95 ? 14.305 -16.516 0.649 1 98.19 95 GLU A O 1
ATOM 774 N N . ALA A 1 96 ? 13.969 -14.922 2.168 1 98.19 96 ALA A N 1
ATOM 775 C CA . ALA A 1 96 ? 13.055 -14.164 1.316 1 98.19 96 ALA A CA 1
ATOM 776 C C . ALA A 1 96 ? 13.758 -13.688 0.045 1 98.19 96 ALA A C 1
ATOM 778 O O . ALA A 1 96 ? 13.172 -13.719 -1.04 1 98.19 96 ALA A O 1
ATOM 779 N N . GLY A 1 97 ? 15.016 -13.258 0.2 1 97.81 97 GLY A N 1
ATOM 780 C CA . GLY A 1 97 ? 15.797 -12.844 -0.958 1 97.81 97 GLY A CA 1
ATOM 781 C C . GLY A 1 97 ? 15.977 -13.953 -1.977 1 97.81 97 GLY A C 1
ATOM 782 O O . GLY A 1 97 ? 15.836 -13.727 -3.18 1 97.81 97 GLY A O 1
ATOM 783 N N . LYS A 1 98 ? 16.281 -15.117 -1.485 1 97.31 98 LYS A N 1
ATOM 784 C CA . LYS A 1 98 ? 16.438 -16.281 -2.357 1 97.31 98 LYS A CA 1
ATOM 785 C C . LYS A 1 98 ? 15.117 -16.609 -3.061 1 97.31 98 LYS A C 1
ATOM 787 O O . LYS A 1 98 ? 15.109 -16.953 -4.246 1 97.31 98 LYS A O 1
ATOM 792 N N . ALA A 1 99 ? 14.062 -16.531 -2.287 1 97.69 99 ALA A N 1
ATOM 793 C CA . ALA A 1 99 ? 12.75 -16.812 -2.85 1 97.69 99 ALA A CA 1
ATOM 794 C C . ALA A 1 99 ? 12.406 -15.844 -3.971 1 97.69 99 ALA A C 1
ATOM 796 O O . ALA A 1 99 ? 11.891 -16.25 -5.016 1 97.69 99 ALA A O 1
ATOM 797 N N . VAL A 1 100 ? 12.664 -14.555 -3.744 1 97.38 100 VAL A N 1
ATOM 798 C CA . VAL A 1 100 ? 12.406 -13.508 -4.727 1 97.38 100 VAL A CA 1
ATOM 799 C C . VAL A 1 100 ? 13.242 -13.75 -5.98 1 97.38 100 VAL A C 1
ATOM 801 O O . VAL A 1 100 ? 12.727 -13.672 -7.098 1 97.38 100 VAL A O 1
ATOM 804 N N . ALA A 1 101 ? 14.461 -14.086 -5.773 1 96.62 101 ALA A N 1
ATOM 805 C CA . ALA A 1 101 ? 15.344 -14.391 -6.895 1 96.62 101 ALA A CA 1
ATOM 806 C C . ALA A 1 101 ? 14.852 -15.609 -7.668 1 96.62 101 ALA A C 1
ATOM 808 O O . ALA A 1 101 ? 14.883 -15.625 -8.898 1 96.62 101 ALA A O 1
ATOM 809 N N . HIS A 1 102 ? 14.453 -16.547 -6.934 1 95.94 102 HIS A N 1
ATOM 810 C CA . HIS A 1 102 ? 13.945 -17.766 -7.543 1 95.94 102 HIS A CA 1
ATOM 811 C C . HIS A 1 102 ? 12.703 -17.484 -8.383 1 95.94 102 HIS A C 1
ATOM 813 O O . HIS A 1 102 ? 12.484 -18.125 -9.414 1 95.94 102 HIS A O 1
ATOM 819 N N . ALA A 1 103 ? 11.898 -16.578 -7.918 1 94.62 103 ALA A N 1
ATOM 820 C CA . ALA A 1 103 ? 10.68 -16.203 -8.633 1 94.62 103 ALA A CA 1
ATOM 821 C C . ALA A 1 103 ? 11.008 -15.414 -9.898 1 94.62 103 ALA A C 1
ATOM 823 O O . ALA A 1 103 ? 10.117 -15.109 -10.695 1 94.62 103 ALA A O 1
ATOM 824 N N . GLY A 1 104 ? 12.266 -14.992 -10.055 1 93.69 104 GLY A N 1
ATOM 825 C CA . GLY A 1 104 ? 12.695 -14.383 -11.312 1 93.69 104 GLY A CA 1
ATOM 826 C C . GLY A 1 104 ? 12.945 -12.898 -11.195 1 93.69 104 GLY A C 1
ATOM 827 O O . GLY A 1 104 ? 13.148 -12.219 -12.203 1 93.69 104 GLY A O 1
ATOM 828 N N . TYR A 1 105 ? 12.859 -12.43 -9.977 1 95.19 105 TYR A N 1
ATOM 829 C CA . TYR A 1 105 ? 13.094 -11 -9.797 1 95.19 105 TYR A CA 1
ATOM 830 C C . TYR A 1 105 ? 14.523 -10.742 -9.328 1 95.19 105 TYR A C 1
ATOM 832 O O . TYR A 1 105 ? 15.016 -11.414 -8.414 1 95.19 105 TYR A O 1
ATOM 840 N N . ARG A 1 106 ? 15.164 -9.883 -10.047 1 91.88 106 ARG A N 1
ATOM 841 C CA . ARG A 1 106 ? 16.516 -9.492 -9.68 1 91.88 106 ARG A CA 1
ATOM 842 C C . ARG A 1 106 ? 16.547 -8.055 -9.164 1 91.88 106 ARG A C 1
ATOM 844 O O . ARG A 1 106 ? 16.656 -7.109 -9.938 1 91.88 106 ARG A O 1
ATOM 851 N N . LEU A 1 107 ? 16.469 -7.945 -7.918 1 97.5 107 LEU A N 1
ATOM 852 C CA . LEU A 1 107 ? 16.5 -6.645 -7.254 1 97.5 107 LEU A CA 1
ATOM 853 C C . LEU A 1 107 ? 17.891 -6.367 -6.691 1 97.5 107 LEU A C 1
ATOM 855 O O . LEU A 1 107 ? 18.562 -7.277 -6.191 1 97.5 107 LEU A O 1
ATOM 859 N N . ASP A 1 108 ? 18.344 -5.152 -6.855 1 97.31 108 ASP A N 1
ATOM 860 C CA . ASP A 1 108 ? 19.547 -4.797 -6.113 1 97.31 108 ASP A CA 1
ATOM 861 C C . ASP A 1 108 ? 19.266 -4.715 -4.613 1 97.31 108 ASP A C 1
ATOM 863 O O . ASP A 1 108 ? 18.109 -4.801 -4.191 1 97.31 108 ASP A O 1
ATOM 867 N N . ALA A 1 109 ? 20.312 -4.633 -3.803 1 96.88 109 ALA A N 1
ATOM 868 C CA . ALA A 1 109 ? 20.203 -4.746 -2.35 1 96.88 109 ALA A CA 1
ATOM 869 C C . ALA A 1 109 ? 19.328 -3.645 -1.772 1 96.88 109 ALA A C 1
ATOM 871 O O . ALA A 1 109 ? 18.438 -3.914 -0.959 1 96.88 109 ALA A O 1
ATOM 872 N N . PRO A 1 110 ? 19.453 -2.352 -2.195 1 96.31 110 PRO A N 1
ATOM 873 C CA . PRO A 1 110 ? 18.594 -1.31 -1.625 1 96.31 110 PRO A CA 1
ATOM 874 C C . PRO A 1 110 ? 17.109 -1.536 -1.918 1 96.31 110 PRO A C 1
ATOM 876 O O . PRO A 1 110 ? 16.266 -1.338 -1.04 1 96.31 110 PRO A O 1
ATOM 879 N N . ALA A 1 111 ? 16.828 -1.948 -3.145 1 97.75 111 ALA A N 1
ATOM 880 C CA . ALA A 1 111 ? 15.445 -2.201 -3.523 1 97.75 111 ALA A CA 1
ATOM 881 C C . ALA A 1 111 ? 14.852 -3.344 -2.703 1 97.75 111 ALA A C 1
ATOM 883 O O . ALA A 1 111 ? 13.734 -3.236 -2.197 1 97.75 111 ALA A O 1
ATOM 884 N N . PHE A 1 112 ? 15.617 -4.375 -2.541 1 98.25 112 PHE A N 1
ATOM 885 C CA . PHE A 1 112 ? 15.102 -5.504 -1.782 1 98.25 112 PHE A CA 1
ATOM 886 C C . PHE A 1 112 ? 14.93 -5.137 -0.313 1 98.25 112 PHE A C 1
ATOM 888 O O . PHE A 1 112 ? 13.961 -5.551 0.328 1 98.25 112 PHE A O 1
ATOM 895 N N . ASP A 1 113 ? 15.867 -4.438 0.211 1 96.75 113 ASP A N 1
ATOM 896 C CA . ASP A 1 113 ? 15.781 -4.027 1.609 1 96.75 113 ASP A CA 1
ATOM 897 C C . ASP A 1 113 ? 14.523 -3.199 1.864 1 96.75 113 ASP A C 1
ATOM 899 O O . ASP A 1 113 ? 13.828 -3.408 2.859 1 96.75 113 ASP A O 1
ATOM 903 N N . ALA A 1 114 ? 14.258 -2.234 0.977 1 95.06 114 ALA A N 1
ATOM 904 C CA . ALA A 1 114 ? 13.07 -1.396 1.104 1 95.06 114 ALA A CA 1
ATOM 905 C C . ALA A 1 114 ? 11.797 -2.229 0.988 1 95.06 114 ALA A C 1
ATOM 907 O O . ALA A 1 114 ? 10.852 -2.043 1.759 1 95.06 114 ALA A O 1
ATOM 908 N N . LEU A 1 115 ? 11.797 -3.131 0.051 1 96.88 115 LEU A N 1
ATOM 909 C CA . LEU A 1 115 ? 10.672 -4.031 -0.156 1 96.88 115 LEU A CA 1
ATOM 910 C C . LEU A 1 115 ? 10.414 -4.879 1.086 1 96.88 115 LEU A C 1
ATOM 912 O O . LEU A 1 115 ? 9.305 -4.895 1.614 1 96.88 115 LEU A O 1
ATOM 916 N N . PHE A 1 116 ? 11.453 -5.516 1.552 1 97.31 116 PHE A N 1
ATOM 917 C CA . PHE A 1 116 ? 11.352 -6.398 2.707 1 97.31 116 PHE A CA 1
ATOM 918 C C . PHE A 1 116 ? 10.852 -5.637 3.928 1 97.31 116 PHE A C 1
ATOM 920 O O . PHE A 1 116 ? 9.945 -6.102 4.625 1 97.31 116 PHE A O 1
ATOM 927 N N . ARG A 1 117 ? 11.383 -4.492 4.129 1 93.38 117 ARG A N 1
ATOM 928 C CA . ARG A 1 117 ? 11.016 -3.682 5.285 1 93.38 117 ARG A CA 1
ATOM 929 C C . ARG A 1 117 ? 9.547 -3.264 5.215 1 93.38 117 ARG A C 1
ATOM 931 O O . ARG A 1 117 ? 8.859 -3.232 6.238 1 93.38 117 ARG A O 1
ATOM 938 N N . SER A 1 118 ? 9.102 -2.957 4.047 1 93.62 118 SER A N 1
ATOM 939 C CA . SER A 1 118 ? 7.727 -2.504 3.861 1 93.62 118 SER A CA 1
ATOM 940 C C . SER A 1 118 ? 6.73 -3.607 4.195 1 93.62 118 SER A C 1
ATOM 942 O O . SER A 1 118 ? 5.582 -3.33 4.551 1 93.62 118 SER A O 1
ATOM 944 N N . PHE A 1 119 ? 7.121 -4.828 4.16 1 95.31 119 PHE A N 1
ATOM 945 C CA . PHE A 1 119 ? 6.195 -5.93 4.398 1 95.31 119 PHE A CA 1
ATOM 946 C C . PHE A 1 119 ? 6.496 -6.609 5.73 1 95.31 119 PHE A C 1
ATOM 948 O O . PHE A 1 119 ? 5.941 -7.668 6.031 1 95.31 119 PHE A O 1
ATOM 955 N N . ASP A 1 120 ? 7.406 -6.016 6.426 1 93.56 120 ASP A N 1
ATOM 956 C CA . ASP A 1 120 ? 7.688 -6.395 7.809 1 93.56 120 ASP A CA 1
ATOM 957 C C . ASP A 1 120 ? 7.367 -5.246 8.766 1 93.56 120 ASP A C 1
ATOM 959 O O . ASP A 1 120 ? 8.242 -4.77 9.492 1 93.56 120 ASP A O 1
ATOM 963 N N . PRO A 1 121 ? 6.07 -4.871 8.781 1 86.31 121 PRO A N 1
ATOM 964 C CA . PRO A 1 121 ? 5.734 -3.66 9.539 1 86.31 121 PRO A CA 1
ATOM 965 C C . PRO A 1 121 ? 5.988 -3.809 11.039 1 86.31 121 PRO A C 1
ATOM 967 O O . PRO A 1 121 ? 6.184 -2.811 11.734 1 86.31 121 PRO A O 1
ATOM 970 N N . ASP A 1 122 ? 6.008 -4.98 11.617 1 85.25 122 ASP A N 1
ATOM 971 C CA . ASP A 1 122 ? 6.266 -5.168 13.039 1 85.25 122 ASP A CA 1
ATOM 972 C C . ASP A 1 122 ? 7.766 -5.289 13.312 1 85.25 122 ASP A C 1
ATOM 974 O O . ASP A 1 122 ? 8.172 -5.488 14.461 1 85.25 122 ASP A O 1
ATOM 978 N N . ARG A 1 123 ? 8.578 -5.289 12.242 1 88.06 123 ARG A N 1
ATOM 979 C CA . ARG A 1 123 ? 10.031 -5.238 12.312 1 88.06 123 ARG A CA 1
ATOM 980 C C . ARG A 1 123 ? 10.586 -6.465 13.031 1 88.06 123 ARG A C 1
ATOM 982 O O . ARG A 1 123 ? 11.484 -6.348 13.875 1 88.06 123 ARG A O 1
ATOM 989 N N . THR A 1 124 ? 10.016 -7.613 12.781 1 92.19 124 THR A N 1
ATOM 990 C CA . THR A 1 124 ? 10.5 -8.875 13.32 1 92.19 124 THR A CA 1
ATOM 991 C C . THR A 1 124 ? 11.695 -9.383 12.523 1 92.19 124 THR A C 1
ATOM 993 O O . THR A 1 124 ? 12.383 -10.32 12.945 1 92.19 124 THR A O 1
ATOM 996 N N . ASN A 1 125 ? 11.875 -8.844 11.32 1 95.44 125 ASN A N 1
ATOM 997 C CA . ASN A 1 125 ? 12.922 -9.234 10.383 1 95.44 125 ASN A CA 1
ATOM 998 C C . ASN A 1 125 ? 12.648 -10.617 9.781 1 95.44 125 ASN A C 1
ATOM 1000 O O . ASN A 1 125 ? 13.586 -11.352 9.461 1 95.44 125 ASN A O 1
ATOM 1004 N N . THR A 1 126 ? 11.477 -11.016 9.867 1 97.12 126 THR A N 1
ATOM 1005 C CA . THR A 1 126 ? 10.984 -12.219 9.211 1 97.12 126 THR A CA 1
ATOM 1006 C C . THR A 1 126 ? 9.617 -11.961 8.578 1 97.12 126 THR A C 1
ATOM 1008 O O . THR A 1 126 ? 8.93 -11 8.938 1 97.12 126 THR A O 1
ATOM 1011 N N . LEU A 1 127 ? 9.273 -12.711 7.625 1 97.62 127 LEU A N 1
ATOM 1012 C CA . LEU A 1 127 ? 7.965 -12.641 6.984 1 97.62 127 LEU A CA 1
ATOM 1013 C C . LEU A 1 127 ? 7.18 -13.93 7.199 1 97.62 127 LEU A C 1
ATOM 1015 O O . LEU A 1 127 ? 7.695 -15.023 6.949 1 97.62 127 LEU A O 1
ATOM 1019 N N . CYS A 1 128 ? 5.992 -13.828 7.742 1 96.62 128 CYS A N 1
ATOM 1020 C CA . CYS A 1 128 ? 5.09 -14.977 7.734 1 96.62 128 CYS A CA 1
ATOM 1021 C C . CYS A 1 128 ? 4.547 -15.234 6.332 1 96.62 128 CYS A C 1
ATOM 1023 O O . CYS A 1 128 ? 4.84 -14.477 5.398 1 96.62 128 CYS A O 1
ATOM 1025 N N . LEU A 1 129 ? 3.834 -16.266 6.145 1 96.88 129 LEU A N 1
ATOM 1026 C CA . LEU A 1 129 ? 3.322 -16.641 4.828 1 96.88 129 LEU A CA 1
ATOM 1027 C C . LEU A 1 129 ? 2.467 -15.516 4.246 1 96.88 129 LEU A C 1
ATOM 1029 O O . LEU A 1 129 ? 2.627 -15.156 3.078 1 96.88 129 LEU A O 1
ATOM 1033 N N . ALA A 1 130 ? 1.563 -14.992 5.016 1 95.81 130 ALA A N 1
ATOM 1034 C CA . ALA A 1 130 ? 0.68 -13.93 4.539 1 95.81 130 ALA A CA 1
ATOM 1035 C C . ALA A 1 130 ? 1.479 -12.711 4.094 1 95.81 130 ALA A C 1
ATOM 1037 O O . ALA A 1 130 ? 1.193 -12.117 3.051 1 95.81 130 ALA A O 1
ATOM 1038 N N . GLU A 1 131 ? 2.492 -12.344 4.871 1 96.12 131 GLU A N 1
ATOM 1039 C CA . GLU A 1 131 ? 3.342 -11.203 4.535 1 96.12 131 GLU A CA 1
ATOM 1040 C C . GLU A 1 131 ? 4.121 -11.461 3.25 1 96.12 131 GLU A C 1
ATOM 1042 O O . GLU A 1 131 ? 4.242 -10.578 2.402 1 96.12 131 GLU A O 1
ATOM 1047 N N . PHE A 1 132 ? 4.641 -12.656 3.193 1 97.88 132 PHE A N 1
ATOM 1048 C CA . PHE A 1 132 ? 5.387 -13.039 1.999 1 97.88 132 PHE A CA 1
ATOM 1049 C C . PHE A 1 132 ? 4.488 -13.008 0.768 1 97.88 132 PHE A C 1
ATOM 1051 O O . PHE A 1 132 ? 4.895 -12.523 -0.291 1 97.88 132 PHE A O 1
ATOM 1058 N N . MET A 1 133 ? 3.275 -13.477 0.899 1 97.19 133 MET A N 1
ATOM 1059 C CA . MET A 1 133 ? 2.314 -13.484 -0.201 1 97.19 133 MET A CA 1
ATOM 1060 C C . MET A 1 133 ? 1.971 -12.055 -0.626 1 97.19 133 MET A C 1
ATOM 1062 O O . MET A 1 133 ? 1.883 -11.766 -1.82 1 97.19 133 MET A O 1
ATOM 1066 N N . ALA A 1 134 ? 1.756 -11.219 0.321 1 96.06 134 ALA A N 1
ATOM 1067 C CA . ALA A 1 134 ? 1.48 -9.812 0.035 1 96.06 134 ALA A CA 1
ATOM 1068 C C . ALA A 1 134 ? 2.658 -9.156 -0.682 1 96.06 134 ALA A C 1
ATOM 1070 O O . ALA A 1 134 ? 2.467 -8.375 -1.615 1 96.06 134 ALA A O 1
ATOM 1071 N N . MET A 1 135 ? 3.846 -9.469 -0.243 1 97.06 135 MET A N 1
ATOM 1072 C CA . MET A 1 135 ? 5.055 -8.953 -0.875 1 97.06 135 MET A CA 1
ATOM 1073 C C . MET A 1 135 ? 5.141 -9.398 -2.33 1 97.06 135 MET A C 1
ATOM 1075 O O . MET A 1 135 ? 5.461 -8.594 -3.213 1 97.06 135 MET A O 1
ATOM 1079 N N . CYS A 1 136 ? 4.875 -10.688 -2.547 1 97.19 136 CYS A N 1
ATOM 1080 C CA . CYS A 1 136 ? 4.91 -11.219 -3.904 1 97.19 136 CYS A CA 1
ATOM 1081 C C . CYS A 1 136 ? 3.838 -10.578 -4.773 1 97.19 136 CYS A C 1
ATOM 1083 O O . CYS A 1 136 ? 4.066 -10.305 -5.953 1 97.19 136 CYS A O 1
ATOM 1085 N N . THR A 1 137 ? 2.639 -10.367 -4.191 1 96.19 137 THR A N 1
ATOM 1086 C CA . THR A 1 137 ? 1.568 -9.672 -4.895 1 96.19 137 THR A CA 1
ATOM 1087 C C . THR A 1 137 ? 2.029 -8.289 -5.352 1 96.19 137 THR A C 1
ATOM 1089 O O . THR A 1 137 ? 1.852 -7.922 -6.512 1 96.19 137 THR A O 1
ATOM 1092 N N . PHE A 1 138 ? 2.635 -7.578 -4.441 1 96.25 138 PHE A N 1
ATOM 1093 C CA . PHE A 1 138 ? 3.17 -6.258 -4.738 1 96.25 138 PHE A CA 1
ATOM 1094 C C . PHE A 1 138 ? 4.203 -6.332 -5.859 1 96.25 138 PHE A C 1
ATOM 1096 O O . PHE A 1 138 ? 4.152 -5.547 -6.809 1 96.25 138 PHE A O 1
ATOM 1103 N N . LEU A 1 139 ? 5.137 -7.227 -5.75 1 97.06 139 LEU A N 1
ATOM 1104 C CA . LEU A 1 139 ? 6.238 -7.352 -6.695 1 97.06 139 LEU A CA 1
ATOM 1105 C C . LEU A 1 139 ? 5.719 -7.699 -8.086 1 97.06 139 LEU A C 1
ATOM 1107 O O . LEU A 1 139 ? 6.211 -7.168 -9.086 1 97.06 139 LEU A O 1
ATOM 1111 N N . GLN A 1 140 ? 4.793 -8.594 -8.172 1 95.94 140 GLN A N 1
ATOM 1112 C CA . GLN A 1 140 ? 4.188 -8.938 -9.453 1 95.94 140 GLN A CA 1
ATOM 1113 C C . GLN A 1 140 ? 3.471 -7.738 -10.062 1 95.94 140 GLN A C 1
ATOM 1115 O O . GLN A 1 140 ? 3.582 -7.488 -11.266 1 95.94 140 GLN A O 1
ATOM 1120 N N . GLY A 1 141 ? 2.725 -7 -9.203 1 96 141 GLY A N 1
ATOM 1121 C CA . GLY A 1 141 ? 2.104 -5.773 -9.68 1 96 141 GLY A CA 1
ATOM 1122 C C . GLY A 1 141 ? 3.105 -4.75 -10.172 1 96 141 GLY A C 1
ATOM 1123 O O . GLY A 1 14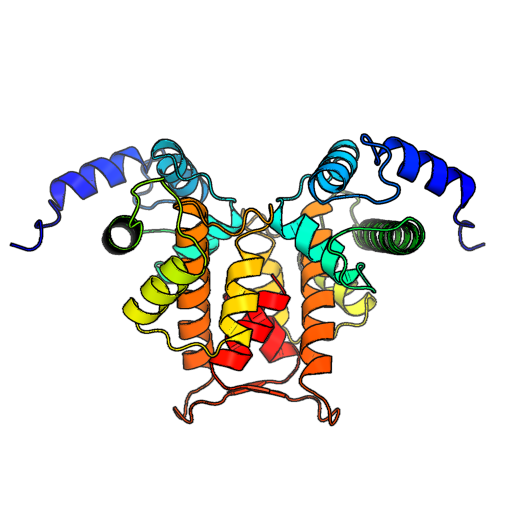1 ? 2.893 -4.109 -11.203 1 96 141 GLY A O 1
ATOM 1124 N N . ALA A 1 142 ? 4.172 -4.613 -9.43 1 97.06 142 ALA A N 1
ATOM 1125 C CA . ALA A 1 142 ? 5.227 -3.68 -9.805 1 97.06 142 ALA A CA 1
ATOM 1126 C C . ALA A 1 142 ? 5.84 -4.055 -11.156 1 97.06 142 ALA A C 1
ATOM 1128 O O . ALA A 1 142 ? 6.082 -3.189 -12 1 97.06 142 ALA A O 1
ATOM 1129 N N . ALA A 1 143 ? 6.082 -5.367 -11.312 1 96.94 143 ALA A N 1
ATOM 1130 C CA . ALA A 1 143 ? 6.656 -5.832 -12.57 1 96.94 143 ALA A CA 1
ATOM 1131 C C . ALA A 1 143 ? 5.723 -5.543 -13.742 1 96.94 143 ALA A C 1
ATOM 1133 O O . ALA A 1 143 ? 6.16 -5.047 -14.781 1 96.94 143 ALA A O 1
ATOM 1134 N N . ARG A 1 144 ? 4.461 -5.805 -13.57 1 95.44 144 ARG A N 1
ATOM 1135 C CA . ARG A 1 144 ? 3.48 -5.551 -14.617 1 95.44 144 ARG A CA 1
ATOM 1136 C C . ARG A 1 144 ? 3.412 -4.066 -14.961 1 95.44 144 ARG A C 1
ATOM 1138 O O . ARG A 1 144 ? 3.402 -3.693 -16.141 1 95.44 144 ARG A O 1
ATOM 1145 N N . THR A 1 145 ? 3.299 -3.26 -13.953 1 96.62 145 THR A N 1
ATOM 1146 C CA . THR A 1 145 ? 3.207 -1.815 -14.141 1 96.62 145 THR A CA 1
ATOM 1147 C C . THR A 1 145 ? 4.465 -1.278 -14.82 1 96.62 145 THR A C 1
ATOM 1149 O O . THR A 1 145 ? 4.383 -0.483 -15.758 1 96.62 145 THR A O 1
ATOM 1152 N N . PHE A 1 146 ? 5.625 -1.731 -14.344 1 97.69 146 PHE A N 1
ATOM 1153 C CA . PHE A 1 146 ? 6.891 -1.312 -14.93 1 97.69 146 PHE A CA 1
ATOM 1154 C C . PHE A 1 146 ? 6.949 -1.675 -16.406 1 97.69 146 PHE A C 1
ATOM 1156 O O . PHE A 1 146 ? 7.332 -0.851 -17.234 1 97.69 146 PHE A O 1
ATOM 1163 N N . HIS A 1 147 ? 6.566 -2.898 -16.688 1 96.44 147 HIS A N 1
ATOM 1164 C CA . HIS A 1 147 ? 6.59 -3.359 -18.078 1 96.44 147 HIS A CA 1
ATOM 1165 C C . HIS A 1 147 ? 5.648 -2.531 -18.938 1 96.44 147 HIS A C 1
ATOM 1167 O O . HIS A 1 147 ? 5.961 -2.244 -20.094 1 96.44 147 HIS A O 1
ATOM 1173 N N . ALA A 1 148 ? 4.516 -2.16 -18.406 1 95.75 148 ALA A N 1
ATOM 1174 C CA . ALA A 1 148 ? 3.555 -1.355 -19.141 1 95.75 148 ALA A CA 1
ATOM 1175 C C . ALA A 1 148 ? 4.137 0.011 -19.5 1 95.75 148 ALA A C 1
ATOM 1177 O O . ALA A 1 148 ? 3.871 0.549 -20.578 1 95.75 148 ALA A O 1
ATOM 1178 N N . PHE A 1 149 ? 4.957 0.544 -18.625 1 97.12 149 PHE A N 1
ATOM 1179 C CA . PHE A 1 149 ? 5.551 1.855 -18.859 1 97.12 149 PHE A CA 1
ATOM 1180 C C . PHE A 1 149 ? 6.809 1.735 -19.719 1 97.12 149 PHE A C 1
ATOM 1182 O O . PHE A 1 149 ? 7.27 2.723 -20.297 1 97.12 149 PHE A O 1
ATOM 1189 N N . ASP A 1 150 ? 7.391 0.53 -19.734 1 97.25 150 ASP A N 1
ATOM 1190 C CA . ASP A 1 150 ? 8.594 0.289 -20.516 1 97.25 150 ASP A CA 1
ATOM 1191 C C . ASP A 1 150 ? 8.242 -0.296 -21.891 1 97.25 150 ASP A C 1
ATOM 1193 O O . ASP A 1 150 ? 8.75 -1.353 -22.266 1 97.25 150 ASP A O 1
ATOM 1197 N N . ALA A 1 151 ? 7.531 0.482 -22.594 1 92.12 151 ALA A N 1
ATOM 1198 C CA . ALA A 1 151 ? 6.988 0.012 -23.859 1 92.12 151 ALA A CA 1
ATOM 1199 C C . ALA A 1 151 ? 8.109 -0.371 -24.828 1 92.12 151 ALA A C 1
ATOM 1201 O O . ALA A 1 151 ? 7.945 -1.272 -25.656 1 92.12 151 ALA A O 1
ATOM 1202 N N . GLN A 1 152 ? 9.25 0.259 -24.75 1 94.5 152 GLN A N 1
ATOM 1203 C CA . GLN A 1 152 ? 10.352 0.002 -25.656 1 94.5 152 GLN A CA 1
ATOM 1204 C C . GLN A 1 152 ? 11.328 -1.021 -25.078 1 94.5 152 GLN A C 1
ATOM 1206 O O . GLN A 1 152 ? 12.359 -1.316 -25.688 1 94.5 152 GLN A O 1
ATOM 1211 N N . HIS A 1 153 ? 10.984 -1.547 -23.922 1 94.44 153 HIS A N 1
ATOM 1212 C CA . HIS A 1 153 ? 11.781 -2.582 -23.281 1 94.44 153 HIS A CA 1
ATOM 121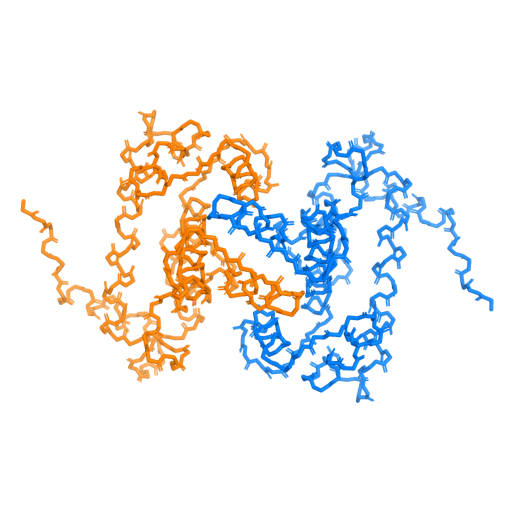3 C C . HIS A 1 153 ? 13.234 -2.143 -23.125 1 94.44 153 HIS A C 1
ATOM 1215 O O . HIS A 1 153 ? 14.156 -2.896 -23.469 1 94.44 153 HIS A O 1
ATOM 1221 N N . THR A 1 154 ? 13.453 -0.909 -22.719 1 95.5 154 THR A N 1
ATOM 1222 C CA . THR A 1 154 ? 14.789 -0.36 -22.516 1 95.5 154 THR A CA 1
ATOM 1223 C C . THR A 1 154 ? 15.328 -0.727 -21.141 1 95.5 154 THR A C 1
ATOM 1225 O O . THR A 1 154 ? 16.516 -0.576 -20.859 1 95.5 154 THR A O 1
ATOM 1228 N N . GLY A 1 155 ? 14.5 -1.184 -20.266 1 96.12 155 GLY A N 1
ATOM 1229 C CA . GLY A 1 155 ? 14.891 -1.471 -18.891 1 96.12 155 GLY A CA 1
ATOM 1230 C C . GLY A 1 155 ? 14.805 -0.261 -17.984 1 96.12 155 GLY A C 1
ATOM 1231 O O . GLY A 1 155 ? 15.234 -0.317 -16.828 1 96.12 155 GLY A O 1
ATOM 1232 N N . ARG A 1 156 ? 14.352 0.849 -18.531 1 97.88 156 ARG A N 1
ATOM 1233 C CA . ARG A 1 156 ? 14.133 2.061 -17.75 1 97.88 156 ARG A CA 1
ATOM 1234 C C . ARG A 1 156 ? 12.812 2.725 -18.109 1 97.88 156 ARG A C 1
ATOM 1236 O O . ARG A 1 156 ? 12.359 2.631 -19.25 1 97.88 156 ARG A O 1
ATOM 1243 N N . ILE A 1 157 ? 12.195 3.377 -17.219 1 98.06 157 ILE A N 1
ATOM 1244 C CA . ILE A 1 157 ? 10.961 4.117 -17.469 1 98.06 157 ILE A CA 1
ATOM 1245 C C . ILE A 1 157 ? 11.141 5.574 -17.047 1 98.06 157 ILE A C 1
ATOM 1247 O O . ILE A 1 157 ? 11.883 5.867 -16.109 1 98.06 157 ILE A O 1
ATOM 1251 N N . SER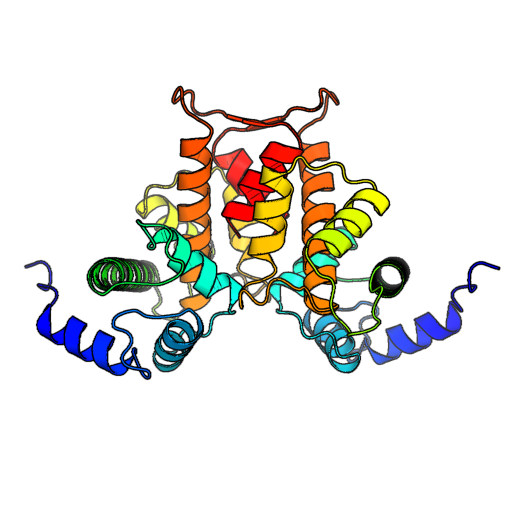 A 1 158 ? 10.523 6.426 -17.766 1 97.62 158 SER A N 1
ATOM 1252 C CA . SER A 1 158 ? 10.5 7.852 -17.469 1 97.62 158 SER A CA 1
ATOM 1253 C C . SER A 1 158 ? 9.102 8.312 -17.062 1 97.62 158 SER A C 1
ATOM 1255 O O . SER A 1 158 ? 8.148 8.125 -17.828 1 97.62 158 SER A O 1
ATOM 1257 N N . LEU A 1 159 ? 9.031 8.844 -15.906 1 98.12 159 LEU A N 1
ATOM 1258 C CA . LEU A 1 159 ? 7.723 9.195 -15.367 1 98.12 159 LEU A CA 1
ATOM 1259 C C . LEU A 1 159 ? 7.703 10.641 -14.883 1 98.12 159 LEU A C 1
ATOM 1261 O O . LEU A 1 159 ? 8.656 11.102 -14.25 1 98.12 159 LEU A O 1
ATOM 1265 N N . ASP A 1 160 ? 6.645 11.375 -15.258 1 98.19 160 ASP A N 1
ATOM 1266 C CA . ASP A 1 160 ? 6.355 12.586 -14.484 1 98.19 160 ASP A CA 1
ATOM 1267 C C . ASP A 1 160 ? 5.602 12.25 -13.203 1 98.19 160 ASP A C 1
ATOM 1269 O O . ASP A 1 160 ? 5.391 11.07 -12.891 1 98.19 160 ASP A O 1
ATOM 1273 N N . PHE A 1 161 ? 5.312 13.266 -12.469 1 97.81 161 PHE A N 1
ATOM 1274 C CA . PHE A 1 161 ? 4.762 13 -11.141 1 97.81 161 PHE A CA 1
ATOM 1275 C C . PHE A 1 161 ? 3.43 12.266 -11.242 1 97.81 161 PHE A C 1
ATOM 1277 O O . PHE A 1 161 ? 3.193 11.297 -10.516 1 97.81 161 PHE A O 1
ATOM 1284 N N . SER A 1 162 ? 2.521 12.703 -12.102 1 98.19 162 SER A N 1
ATOM 1285 C CA . SER A 1 162 ? 1.238 12.039 -12.281 1 98.19 162 SER A CA 1
ATOM 1286 C C . SER A 1 162 ? 1.426 10.578 -12.688 1 98.19 162 SER A C 1
ATOM 1288 O O . SER A 1 162 ? 0.74 9.695 -12.18 1 98.19 162 SER A O 1
ATOM 1290 N N . GLN A 1 163 ? 2.326 10.359 -13.57 1 98.06 163 GLN A N 1
ATOM 1291 C CA . GLN A 1 163 ? 2.602 9 -14.023 1 98.06 163 GLN A CA 1
ATOM 1292 C C . GLN A 1 163 ? 3.16 8.141 -12.891 1 98.06 163 GLN A C 1
ATOM 1294 O O . GLN A 1 163 ? 2.838 6.957 -12.789 1 98.06 163 GLN A O 1
ATOM 1299 N N . PHE A 1 164 ? 4.008 8.773 -12.078 1 98.19 164 PHE A N 1
ATOM 1300 C CA . PHE A 1 164 ? 4.551 8.047 -10.938 1 98.19 164 PHE A CA 1
ATOM 1301 C C . PHE A 1 164 ? 3.441 7.668 -9.961 1 98.19 164 PHE A C 1
ATOM 1303 O O . PHE A 1 164 ? 3.389 6.527 -9.484 1 98.19 164 PHE A O 1
ATOM 1310 N N . VAL A 1 165 ? 2.564 8.594 -9.648 1 97.88 165 VAL A N 1
ATOM 1311 C CA . VAL A 1 165 ? 1.444 8.328 -8.75 1 97.88 165 VAL A CA 1
ATOM 1312 C C . VAL A 1 165 ? 0.554 7.242 -9.352 1 97.88 165 VAL A C 1
ATOM 1314 O O . VAL A 1 165 ? 0.123 6.328 -8.641 1 97.88 165 VAL A O 1
ATOM 1317 N N . TYR A 1 166 ? 0.291 7.297 -10.656 1 97.31 166 TYR A N 1
ATOM 1318 C CA . TYR A 1 166 ? -0.489 6.285 -11.359 1 97.31 166 TYR A CA 1
ATOM 1319 C C . TYR A 1 166 ? 0.148 4.906 -11.211 1 97.31 166 TYR A C 1
ATOM 1321 O O . TYR A 1 166 ? -0.515 3.951 -10.805 1 97.31 166 TYR A O 1
ATOM 1329 N N . ALA A 1 167 ? 1.446 4.863 -11.477 1 96.69 167 ALA A N 1
ATOM 1330 C CA . ALA A 1 167 ? 2.182 3.602 -11.43 1 96.69 167 ALA A CA 1
ATOM 1331 C C . ALA A 1 167 ? 2.201 3.031 -10.008 1 96.69 167 ALA A C 1
ATOM 1333 O O . ALA A 1 167 ? 1.923 1.847 -9.812 1 96.69 167 ALA A O 1
ATOM 1334 N N . ALA A 1 168 ? 2.518 3.879 -9.047 1 96.31 168 ALA A N 1
ATOM 1335 C CA . ALA A 1 168 ? 2.613 3.445 -7.656 1 96.31 168 ALA A CA 1
ATOM 1336 C C . ALA A 1 168 ? 1.248 3.033 -7.117 1 96.31 168 ALA A C 1
ATOM 1338 O O . ALA A 1 168 ? 1.146 2.092 -6.324 1 96.31 168 ALA A O 1
ATOM 1339 N N . SER A 1 169 ? 0.178 3.719 -7.523 1 94.69 169 SER A N 1
ATOM 1340 C CA . SER A 1 169 ? -1.176 3.383 -7.094 1 94.69 169 SER A CA 1
ATOM 1341 C C . SER A 1 169 ? -1.601 2.018 -7.625 1 94.69 169 SER A C 1
ATOM 1343 O O . SER A 1 169 ? -2.361 1.301 -6.969 1 94.69 169 SER A O 1
ATOM 1345 N N . ASN A 1 170 ? -1.089 1.698 -8.773 1 90.06 170 ASN A N 1
ATOM 1346 C CA . ASN A 1 170 ? -1.458 0.433 -9.398 1 90.06 170 ASN A CA 1
ATOM 1347 C C . ASN A 1 170 ? -0.754 -0.747 -8.734 1 90.06 170 ASN A C 1
ATOM 1349 O O . ASN A 1 170 ? -1.132 -1.9 -8.953 1 90.06 170 ASN A O 1
ATOM 1353 N N . VAL A 1 171 ? 0.234 -0.43 -7.957 1 89.25 171 VAL A N 1
ATOM 1354 C CA . VAL A 1 171 ? 0.982 -1.515 -7.328 1 89.25 171 VAL A CA 1
ATOM 1355 C C . VAL A 1 171 ? 0.511 -1.701 -5.891 1 89.25 171 VAL A C 1
ATOM 1357 O O . VAL A 1 171 ? 0.983 -2.598 -5.188 1 89.25 171 VAL A O 1
ATOM 1360 N N . LEU A 1 172 ? -0.402 -0.839 -5.43 1 82.5 172 LEU A N 1
ATOM 1361 C CA . LEU A 1 172 ? -0.914 -0.901 -4.066 1 82.5 172 LEU A CA 1
ATOM 1362 C C . LEU A 1 172 ? -1.871 -2.076 -3.896 1 82.5 172 LEU A C 1
ATOM 1364 O O . LEU A 1 172 ? -2.629 -2.402 -4.812 1 82.5 172 LEU A O 1
ATOM 1368 N N . MET B 1 1 ? -6.895 33.125 14.266 1 33.12 1 MET B N 1
ATOM 1369 C CA . MET B 1 1 ? -5.98 32.75 15.344 1 33.12 1 MET B CA 1
ATOM 1370 C C . MET B 1 1 ? -5.582 31.266 15.227 1 33.12 1 MET B C 1
ATOM 1372 O O . MET B 1 1 ? -6.445 30.391 15.141 1 33.12 1 MET B O 1
ATOM 1376 N N . ALA B 1 2 ? -4.652 30.875 14.547 1 43.5 2 ALA B N 1
ATOM 1377 C CA . ALA B 1 2 ? -4.289 29.484 14.266 1 43.5 2 ALA B CA 1
ATOM 1378 C C . ALA B 1 2 ? -4.406 28.625 15.523 1 43.5 2 ALA B C 1
ATOM 1380 O O . ALA B 1 2 ? -3.916 29 16.594 1 43.5 2 ALA B O 1
ATOM 1381 N N . GLN B 1 3 ? -5.391 27.953 15.922 1 47.62 3 GLN B N 1
ATOM 1382 C CA . GLN B 1 3 ? -5.547 27.281 17.203 1 47.62 3 GLN B CA 1
ATOM 1383 C C . GLN B 1 3 ? -4.207 26.781 17.734 1 47.62 3 GLN B C 1
ATOM 1385 O O . GLN B 1 3 ? -3.494 26.047 17.047 1 47.62 3 GLN B O 1
ATOM 1390 N N . GLN B 1 4 ? -3.52 27.688 18.469 1 53.97 4 GLN B N 1
ATOM 1391 C CA . GLN B 1 4 ? -2.27 27.469 19.188 1 53.97 4 GLN B CA 1
ATOM 1392 C C . GLN B 1 4 ? -2.191 26.047 19.734 1 53.97 4 GLN B C 1
ATOM 1394 O O . GLN B 1 4 ? -3.09 25.609 20.453 1 53.97 4 GLN B O 1
ATOM 1399 N N . LEU B 1 5 ? -1.641 25.141 18.938 1 63.34 5 LEU B N 1
ATOM 1400 C CA . LEU B 1 5 ? -1.342 23.844 19.516 1 63.34 5 LEU B CA 1
ATOM 1401 C C . LEU B 1 5 ? -0.945 23.984 20.984 1 63.34 5 LEU B C 1
ATOM 1403 O O . LEU B 1 5 ? -0.057 24.766 21.312 1 63.34 5 LEU B O 1
ATOM 1407 N N . ASP B 1 6 ? -1.928 23.75 21.812 1 84.69 6 ASP B N 1
ATOM 1408 C CA . ASP B 1 6 ? -1.522 23.672 23.219 1 84.69 6 ASP B CA 1
ATOM 1409 C C . ASP B 1 6 ? -0.531 22.531 23.438 1 84.69 6 ASP B C 1
ATOM 1411 O O . ASP B 1 6 ? -0.929 21.359 23.562 1 84.69 6 ASP B O 1
ATOM 1415 N N . ARG B 1 7 ? 0.774 22.906 23.328 1 89.94 7 ARG B N 1
ATOM 1416 C CA . ARG B 1 7 ? 1.839 21.922 23.453 1 89.94 7 ARG B CA 1
ATOM 1417 C C . ARG B 1 7 ? 1.658 21.062 24.703 1 89.94 7 ARG B C 1
ATOM 1419 O O . ARG B 1 7 ? 1.985 19.875 24.703 1 89.94 7 ARG B O 1
ATOM 1426 N N . ASN B 1 8 ? 1.169 21.719 25.719 1 91.62 8 ASN B N 1
ATOM 1427 C CA . ASN B 1 8 ? 0.925 20.969 26.938 1 91.62 8 ASN B CA 1
ATOM 1428 C C . ASN B 1 8 ? -0.123 19.891 26.734 1 91.62 8 ASN B C 1
ATOM 1430 O O . ASN B 1 8 ? 0.018 18.781 27.25 1 91.62 8 ASN B O 1
ATOM 1434 N N . GLN B 1 9 ? -1.133 20.297 26.078 1 92.94 9 GLN B N 1
ATOM 1435 C CA . GLN B 1 9 ? -2.168 19.312 25.781 1 92.94 9 GLN B CA 1
ATOM 1436 C C . GLN B 1 9 ? -1.616 18.172 24.922 1 92.94 9 GLN B C 1
ATOM 1438 O O . GLN B 1 9 ? -1.938 17 25.156 1 92.94 9 GLN B O 1
ATOM 1443 N N . ILE B 1 10 ? -0.812 18.484 23.938 1 94.75 10 ILE B N 1
ATOM 1444 C CA . ILE B 1 10 ? -0.228 17.484 23.062 1 94.75 10 ILE B CA 1
ATOM 1445 C C . ILE B 1 10 ? 0.706 16.578 23.859 1 94.75 10 ILE B C 1
ATOM 1447 O O . ILE B 1 10 ? 0.758 15.367 23.609 1 94.75 10 ILE B O 1
ATOM 1451 N N . TRP B 1 11 ? 1.392 17.172 24.781 1 94.88 11 TRP B N 1
ATOM 1452 C CA . TRP B 1 11 ? 2.271 16.391 25.625 1 94.88 11 TRP B CA 1
ATOM 1453 C C . TRP B 1 11 ? 1.473 15.375 26.453 1 94.88 11 TRP B C 1
ATOM 1455 O O . TRP B 1 11 ? 1.898 14.234 26.625 1 94.88 11 TRP B O 1
ATOM 1465 N N . GLN B 1 12 ? 0.37 15.82 26.984 1 95 12 GLN B N 1
ATOM 1466 C CA . GLN B 1 12 ? -0.482 14.93 27.766 1 95 12 GLN B CA 1
ATOM 1467 C C . GLN B 1 12 ? -0.963 13.75 26.922 1 95 12 GLN B C 1
ATOM 1469 O O . GLN B 1 12 ? -0.972 12.609 27.391 1 95 12 GLN B O 1
ATOM 1474 N N . TRP B 1 13 ? -1.349 14.062 25.703 1 94.19 13 TRP B N 1
ATOM 1475 C CA . TRP B 1 13 ? -1.763 13.008 24.781 1 94.19 13 TRP B CA 1
ATOM 1476 C C . TRP B 1 13 ? -0.605 12.055 24.484 1 94.19 13 TRP B C 1
ATOM 1478 O O . TRP B 1 13 ? -0.76 10.836 24.562 1 94.19 13 TRP B O 1
ATOM 1488 N N . PHE B 1 14 ? 0.534 12.664 24.156 1 97.5 14 PHE B N 1
ATOM 1489 C CA . PHE B 1 14 ? 1.731 11.891 23.875 1 97.5 14 PHE B CA 1
ATOM 1490 C C . PHE B 1 14 ? 2.059 10.945 25.016 1 97.5 14 PHE B C 1
ATOM 1492 O O . PHE B 1 14 ? 2.324 9.758 24.797 1 97.5 14 PHE B O 1
ATOM 1499 N N . SER B 1 15 ? 2.023 11.492 26.156 1 96.88 15 SER B N 1
ATOM 1500 C CA . SER B 1 15 ? 2.359 10.734 27.359 1 96.88 15 SER B CA 1
ATOM 1501 C C . SER B 1 15 ? 1.375 9.586 27.578 1 96.88 15 SER B C 1
ATOM 1503 O O . SER B 1 15 ? 1.761 8.508 28.031 1 96.88 15 SER B O 1
ATOM 1505 N N . LYS B 1 16 ? 0.115 9.836 27.266 1 96.81 16 LYS B N 1
ATOM 1506 C CA . LYS B 1 16 ? -0.91 8.805 27.406 1 96.81 16 LYS B CA 1
ATOM 1507 C C . LYS B 1 16 ? -0.723 7.695 26.375 1 96.81 16 LYS B C 1
ATOM 1509 O O . LYS B 1 16 ? -1.006 6.527 26.656 1 96.81 16 LYS B O 1
ATOM 1514 N N . ILE B 1 17 ? -0.288 8.078 25.25 1 97.38 17 ILE B N 1
ATOM 1515 C CA . ILE B 1 17 ? -0.094 7.133 24.156 1 97.38 17 ILE B CA 1
ATOM 1516 C C . ILE B 1 17 ? 1.143 6.277 24.422 1 97.38 17 ILE B C 1
ATOM 1518 O O . ILE B 1 17 ? 1.158 5.082 24.125 1 97.38 17 ILE B O 1
ATOM 1522 N N . ASP B 1 18 ? 2.164 6.918 24.969 1 98 18 ASP B N 1
ATOM 1523 C CA . ASP B 1 18 ? 3.418 6.238 25.281 1 98 18 ASP B CA 1
ATOM 1524 C C . ASP B 1 18 ? 3.25 5.305 26.484 1 98 18 ASP B C 1
ATOM 1526 O O . ASP B 1 18 ? 3.824 5.543 27.547 1 98 18 ASP B O 1
ATOM 1530 N N . THR B 1 19 ? 2.646 4.23 26.297 1 96.88 19 THR B N 1
ATOM 1531 C CA . THR B 1 19 ? 2.207 3.354 27.375 1 96.88 19 THR B CA 1
ATOM 1532 C C . THR B 1 19 ? 3.404 2.707 28.078 1 96.88 19 THR B C 1
ATOM 1534 O O . THR B 1 19 ? 3.336 2.367 29.25 1 96.88 19 THR B O 1
ATOM 1537 N N . ASN B 1 20 ? 4.535 2.463 27.391 1 96.56 20 ASN B N 1
ATOM 1538 C CA . ASN B 1 20 ? 5.688 1.839 28.031 1 96.56 20 ASN B CA 1
ATOM 1539 C C . ASN B 1 20 ? 6.672 2.881 28.547 1 96.56 20 ASN B C 1
ATOM 1541 O O . ASN B 1 20 ? 7.758 2.537 29.016 1 96.56 20 ASN B O 1
ATOM 1545 N N . ARG B 1 21 ? 6.406 4.191 28.391 1 97 21 ARG B N 1
ATOM 1546 C CA . ARG B 1 21 ? 7.141 5.332 28.922 1 97 21 ARG B CA 1
ATOM 1547 C C . ARG B 1 21 ? 8.578 5.352 28.406 1 97 21 ARG B C 1
ATOM 1549 O O . ARG B 1 21 ? 9.508 5.625 29.172 1 97 21 ARG B O 1
ATOM 1556 N N . SER B 1 22 ? 8.766 4.992 27.109 1 96.81 22 SER B N 1
ATOM 1557 C CA . SER B 1 22 ? 10.086 4.973 26.5 1 96.81 22 SER B CA 1
ATOM 1558 C C . SER B 1 22 ? 10.523 6.371 26.078 1 96.81 22 SER B C 1
ATOM 1560 O O . SER B 1 22 ? 11.703 6.594 25.766 1 96.81 22 SER B O 1
ATOM 1562 N N . GLY B 1 23 ? 9.57 7.297 26.031 1 97.38 23 GLY B N 1
ATOM 1563 C CA . GLY B 1 23 ? 9.852 8.633 25.531 1 97.38 23 GLY B CA 1
ATOM 1564 C C . GLY B 1 23 ? 9.625 8.766 24.047 1 97.38 23 GLY B C 1
ATOM 1565 O O . GLY B 1 23 ? 9.758 9.859 23.484 1 97.38 23 GLY B O 1
ATOM 1566 N N . THR B 1 24 ? 9.289 7.711 23.391 1 97.81 24 THR B N 1
ATOM 1567 C CA . THR B 1 24 ? 8.922 7.691 21.969 1 97.81 24 THR B CA 1
ATOM 1568 C C . THR B 1 24 ? 7.723 6.781 21.734 1 97.81 24 THR B C 1
ATOM 1570 O O . THR B 1 24 ? 7.328 6.023 22.625 1 97.81 24 THR B O 1
ATOM 1573 N N . LEU B 1 25 ? 7.062 6.949 20.625 1 97.75 25 LEU B N 1
ATOM 1574 C CA . LEU B 1 25 ? 5.93 6.102 20.266 1 97.75 25 LEU B CA 1
ATOM 1575 C C . LEU B 1 25 ? 6.336 5.051 19.234 1 97.75 25 LEU B C 1
ATOM 1577 O O . LEU B 1 25 ? 7.02 5.367 18.266 1 97.75 25 LEU B O 1
ATOM 1581 N N . ASP B 1 26 ? 6.051 3.822 19.516 1 95.5 26 ASP B N 1
ATOM 1582 C CA . ASP B 1 26 ? 6.219 2.787 18.5 1 95.5 26 ASP B CA 1
ATOM 1583 C C . ASP B 1 26 ? 4.945 2.607 17.672 1 95.5 26 ASP B C 1
ATOM 1585 O O . ASP B 1 26 ? 3.951 3.303 17.906 1 95.5 26 ASP B O 1
ATOM 1589 N N . VAL B 1 27 ? 5.012 1.738 16.719 1 95.06 27 VAL B N 1
ATOM 1590 C CA . VAL B 1 27 ? 3.945 1.615 15.727 1 95.06 27 VAL B CA 1
ATOM 1591 C C . VAL B 1 27 ? 2.678 1.093 16.391 1 95.06 27 VAL B C 1
ATOM 1593 O O . VAL B 1 27 ? 1.567 1.494 16.047 1 95.06 27 VAL B O 1
ATOM 1596 N N . ILE B 1 28 ? 2.803 0.25 17.422 1 95.31 28 ILE B N 1
ATOM 1597 C CA . ILE B 1 28 ? 1.653 -0.337 18.094 1 95.31 28 ILE B CA 1
ATOM 1598 C C . ILE B 1 28 ? 0.97 0.721 18.969 1 95.31 28 ILE B C 1
ATOM 1600 O O . ILE B 1 28 ? -0.258 0.834 18.969 1 95.31 28 ILE B O 1
ATOM 1604 N N . GLU B 1 29 ? 1.77 1.465 19.641 1 97.44 29 GLU B N 1
ATOM 1605 C CA . GLU B 1 29 ? 1.233 2.547 20.453 1 97.44 29 GLU B CA 1
ATOM 1606 C C . GLU B 1 29 ? 0.485 3.566 19.609 1 97.44 29 GLU B C 1
ATOM 1608 O O . GLU B 1 29 ? -0.615 3.994 19.953 1 97.44 29 GLU B O 1
ATOM 1613 N N . LEU B 1 30 ? 1.09 3.92 18.516 1 97.06 30 LEU B N 1
ATOM 1614 C CA . LEU B 1 30 ? 0.463 4.902 17.641 1 97.06 30 LEU B CA 1
ATOM 1615 C C . LEU B 1 30 ? -0.81 4.336 17.016 1 97.06 30 LEU B C 1
ATOM 1617 O O . LEU B 1 30 ? -1.829 5.027 16.938 1 97.06 30 LEU B O 1
ATOM 1621 N N . GLN B 1 31 ? -0.754 3.133 16.547 1 96.75 31 GLN B N 1
ATOM 1622 C CA . GLN B 1 31 ? -1.932 2.508 15.961 1 96.75 31 GLN B CA 1
ATOM 1623 C C . GLN B 1 31 ? -3.1 2.494 16.938 1 96.75 31 GLN B C 1
ATOM 1625 O O . GLN B 1 31 ? -4.227 2.832 16.578 1 96.75 31 GLN B O 1
ATOM 1630 N N . ARG B 1 32 ? -2.816 2.09 18.141 1 96.94 32 ARG B N 1
ATOM 1631 C CA . ARG B 1 32 ? -3.844 2.039 19.188 1 96.94 32 ARG B CA 1
ATOM 1632 C C . ARG B 1 32 ? -4.438 3.422 19.438 1 96.94 32 ARG B C 1
ATOM 1634 O O . ARG B 1 32 ? -5.656 3.566 19.562 1 96.94 32 ARG B O 1
ATOM 1641 N N . ALA B 1 33 ? -3.602 4.371 19.547 1 97 33 ALA B N 1
ATOM 1642 C CA . ALA B 1 33 ? -4.047 5.742 19.797 1 97 33 ALA B CA 1
ATOM 1643 C C . ALA B 1 33 ? -4.973 6.223 18.688 1 97 33 ALA B C 1
ATOM 1645 O O . ALA B 1 33 ? -6.027 6.805 18.953 1 97 33 ALA B O 1
ATOM 1646 N N . LEU B 1 34 ? -4.605 5.98 17.406 1 96.75 34 LEU B N 1
ATOM 1647 C CA . LEU B 1 34 ? -5.406 6.391 16.266 1 96.75 34 LEU B CA 1
ATOM 1648 C C . LEU B 1 34 ? -6.742 5.656 16.25 1 96.75 34 LEU B C 1
ATOM 1650 O O . LEU B 1 34 ? -7.781 6.25 15.953 1 96.75 34 LEU B O 1
ATOM 1654 N N . SER B 1 35 ? -6.699 4.434 16.594 1 96.69 35 SER B N 1
ATOM 1655 C CA . SER B 1 35 ? -7.922 3.637 16.641 1 96.69 35 SER B CA 1
ATOM 1656 C C . SER B 1 35 ? -8.891 4.18 17.688 1 96.69 35 SER B C 1
ATOM 1658 O O . SER B 1 35 ? -10.109 4.164 17.484 1 96.69 35 SER B O 1
ATOM 1660 N N . LEU B 1 36 ? -8.367 4.582 18.828 1 94.44 36 LEU B N 1
ATOM 1661 C CA . LEU B 1 36 ? -9.195 5.176 19.875 1 94.44 36 LEU B CA 1
ATOM 1662 C C . LEU B 1 36 ? -9.922 6.414 19.359 1 94.44 36 LEU B C 1
ATOM 1664 O O . LEU B 1 36 ? -11.031 6.719 19.797 1 94.44 36 LEU B O 1
ATOM 1668 N N . GLY B 1 37 ? -9.32 7.078 18.391 1 92.81 37 GLY B N 1
ATOM 1669 C CA . GLY B 1 37 ? -9.938 8.242 17.797 1 92.81 37 GLY B CA 1
ATOM 1670 C C . GLY B 1 37 ? -10.852 7.902 16.625 1 92.81 37 GLY B C 1
ATOM 1671 O O . GLY B 1 37 ? -11.328 8.789 15.922 1 92.81 37 GLY B O 1
ATOM 1672 N N . GLY B 1 38 ? -11.031 6.617 16.422 1 94 38 GLY B N 1
ATOM 1673 C CA . GLY B 1 38 ? -11.93 6.191 15.367 1 94 38 GLY B CA 1
ATOM 1674 C C . GLY B 1 38 ? -11.219 5.969 14.047 1 94 38 GLY B C 1
ATOM 1675 O O . GLY B 1 38 ? -11.867 5.73 13.023 1 94 38 GLY B O 1
ATOM 1676 N N . LEU B 1 39 ? -9.93 6.105 14.031 1 95.31 39 LEU B N 1
ATOM 1677 C CA . LEU B 1 39 ? -9.125 5.902 12.828 1 95.31 39 LEU B CA 1
ATOM 1678 C C . LEU B 1 39 ? -8.477 4.523 12.836 1 95.31 39 LEU B C 1
ATOM 1680 O O . LEU B 1 39 ? -7.375 4.355 13.359 1 95.31 39 LEU B O 1
ATOM 1684 N N . ASN B 1 40 ? -9.117 3.617 12.219 1 93.25 40 ASN B N 1
ATOM 1685 C CA . ASN B 1 40 ? -8.633 2.244 12.188 1 93.25 40 ASN B CA 1
ATOM 1686 C C . ASN B 1 40 ? -7.746 1.988 10.969 1 93.25 40 ASN B C 1
ATOM 1688 O O . ASN B 1 40 ? -8.25 1.814 9.859 1 93.25 40 ASN B O 1
ATOM 1692 N N . PHE B 1 41 ? -6.453 1.942 11.188 1 93.31 41 PHE B N 1
ATOM 1693 C CA . PHE B 1 41 ? -5.465 1.733 10.133 1 93.31 41 PHE B CA 1
ATOM 1694 C C . PHE B 1 41 ? -4.793 0.374 10.289 1 93.31 41 PHE B C 1
ATOM 1696 O O . PHE B 1 41 ? -4.68 -0.147 11.398 1 93.31 41 PHE B O 1
ATOM 1703 N N . SER B 1 42 ? -4.434 -0.18 9.156 1 89.38 42 SER B N 1
ATOM 1704 C CA . SER B 1 42 ? -3.52 -1.314 9.211 1 89.38 42 SER B CA 1
ATOM 1705 C C . SER B 1 42 ? -2.158 -0.899 9.758 1 89.38 42 SER B C 1
ATOM 1707 O O . SER B 1 42 ? -1.811 0.284 9.742 1 89.38 42 SER B O 1
ATOM 1709 N N . LEU B 1 43 ? -1.425 -1.857 10.227 1 91.06 43 LEU B N 1
ATOM 1710 C CA . LEU B 1 43 ? -0.072 -1.595 10.703 1 91.06 43 LEU B CA 1
ATOM 1711 C C . LEU B 1 43 ? 0.789 -0.992 9.602 1 91.06 43 LEU B C 1
ATOM 1713 O O . LEU B 1 43 ? 1.604 -0.104 9.859 1 91.06 43 LEU B O 1
ATOM 1717 N N . LYS B 1 44 ? 0.604 -1.421 8.422 1 90.56 44 LYS B N 1
ATOM 1718 C CA . LYS B 1 44 ? 1.365 -0.926 7.277 1 90.56 44 LYS B CA 1
ATOM 1719 C C . LYS B 1 44 ? 1.106 0.561 7.047 1 90.56 44 LYS B C 1
ATOM 1721 O O . LYS B 1 44 ? 2.043 1.33 6.816 1 90.56 44 LYS B O 1
ATOM 1726 N N . THR B 1 45 ? -0.147 0.951 7.102 1 92.69 45 THR B N 1
ATOM 1727 C CA . THR B 1 45 ? -0.501 2.354 6.918 1 92.69 45 THR B CA 1
ATOM 1728 C C . THR B 1 45 ? 0.09 3.209 8.039 1 92.69 45 THR B C 1
ATOM 1730 O O . THR B 1 45 ? 0.596 4.305 7.785 1 92.69 45 THR B O 1
ATOM 1733 N N . VAL B 1 46 ? 0.047 2.74 9.289 1 95.25 46 VAL B N 1
ATOM 1734 C CA . VAL B 1 46 ? 0.604 3.475 10.422 1 95.25 46 VAL B CA 1
ATOM 1735 C C . VAL B 1 46 ? 2.115 3.619 10.25 1 95.25 46 VAL B C 1
ATOM 1737 O O . VAL B 1 46 ? 2.676 4.688 10.508 1 95.25 46 VAL B O 1
ATOM 1740 N N . GLN B 1 47 ? 2.727 2.58 9.789 1 93.5 47 GLN B N 1
ATOM 1741 C CA . GLN B 1 47 ? 4.164 2.637 9.547 1 93.5 47 GLN B CA 1
ATOM 1742 C C . GLN B 1 47 ? 4.508 3.68 8.484 1 93.5 47 GLN B C 1
ATOM 1744 O O . GLN B 1 47 ? 5.516 4.379 8.602 1 93.5 47 GLN B O 1
ATOM 1749 N N . ALA B 1 48 ? 3.674 3.727 7.453 1 93.19 48 ALA B N 1
ATOM 1750 C CA . ALA B 1 48 ? 3.881 4.727 6.41 1 93.19 48 ALA B CA 1
ATOM 1751 C C . ALA B 1 48 ? 3.789 6.141 6.98 1 93.19 48 ALA B C 1
ATOM 1753 O O . ALA B 1 48 ? 4.609 7.004 6.656 1 93.19 48 ALA B O 1
ATOM 1754 N N . MET B 1 49 ? 2.822 6.332 7.844 1 95.25 49 MET B N 1
ATOM 1755 C CA . MET B 1 49 ? 2.656 7.625 8.508 1 95.25 49 MET B CA 1
ATOM 1756 C C . MET B 1 49 ? 3.877 7.957 9.359 1 95.25 49 MET B C 1
ATOM 1758 O O . MET B 1 49 ? 4.375 9.086 9.32 1 95.25 49 MET B O 1
ATOM 1762 N N . MET B 1 50 ? 4.316 6.988 10.047 1 95.12 50 MET B N 1
ATOM 1763 C CA . MET B 1 50 ? 5.477 7.176 10.914 1 95.12 50 MET B CA 1
ATOM 1764 C C . MET B 1 50 ? 6.719 7.527 10.102 1 95.12 50 MET B C 1
ATOM 1766 O O . MET B 1 50 ? 7.484 8.414 10.484 1 95.12 50 MET B O 1
ATOM 1770 N N . ARG B 1 51 ? 6.871 6.859 9.039 1 92.62 51 ARG B N 1
ATOM 1771 C CA . ARG B 1 51 ? 8.039 7.105 8.203 1 92.62 51 ARG B CA 1
ATOM 1772 C C . ARG B 1 51 ? 8.07 8.547 7.707 1 92.62 51 ARG B C 1
ATOM 1774 O O . ARG B 1 51 ? 9.133 9.164 7.637 1 92.62 51 ARG B O 1
ATOM 1781 N N . LEU B 1 52 ? 6.93 9.078 7.355 1 94.12 52 LEU B N 1
ATOM 1782 C CA . LEU B 1 52 ? 6.828 10.445 6.848 1 94.12 52 LEU B CA 1
ATOM 1783 C C . LEU B 1 52 ? 7.238 11.453 7.914 1 94.12 52 LEU B C 1
ATOM 1785 O O . LEU B 1 52 ? 7.645 12.57 7.59 1 94.12 52 LEU B O 1
ATOM 1789 N N . HIS B 1 53 ? 7.137 11 9.18 1 95.81 53 HIS B N 1
ATOM 1790 C CA . HIS B 1 53 ? 7.359 11.977 10.242 1 95.81 53 HIS B CA 1
ATOM 1791 C C . HIS B 1 53 ? 8.562 11.586 11.102 1 95.81 53 HIS B C 1
ATOM 1793 O O . HIS B 1 53 ? 8.938 12.312 12.023 1 95.81 53 HIS B O 1
ATOM 1799 N N . ASP B 1 54 ? 9.086 10.445 10.82 1 94.62 54 ASP B N 1
ATOM 1800 C CA . ASP B 1 54 ? 10.297 9.977 11.484 1 94.62 54 ASP B CA 1
ATOM 1801 C C . ASP B 1 54 ? 11.547 10.609 10.867 1 94.62 54 ASP B C 1
ATOM 1803 O O . ASP B 1 54 ? 12.289 9.938 10.141 1 94.62 54 ASP B O 1
ATOM 1807 N N . ARG B 1 55 ? 11.922 11.773 11.266 1 91.5 55 ARG B N 1
ATOM 1808 C CA . ARG B 1 55 ? 12.953 12.586 10.633 1 91.5 55 ARG B CA 1
ATOM 1809 C C . ARG B 1 55 ? 14.344 12 10.883 1 91.5 55 ARG B C 1
ATOM 1811 O O . ARG B 1 55 ? 15.242 12.156 10.047 1 91.5 55 ARG B O 1
ATOM 1818 N N . ASP B 1 56 ? 14.531 11.352 11.961 1 92.25 56 ASP B N 1
ATOM 1819 C CA . ASP B 1 56 ? 15.859 10.852 12.281 1 92.25 56 ASP B CA 1
ATOM 1820 C C . ASP B 1 56 ? 16 9.375 11.914 1 92.25 56 ASP B C 1
ATOM 1822 O O . ASP B 1 56 ? 17.031 8.758 12.211 1 92.25 56 ASP B O 1
ATOM 1826 N N . GLY B 1 57 ? 14.938 8.75 11.359 1 89 57 GLY B N 1
ATOM 1827 C CA . GLY B 1 57 ? 15.008 7.383 10.875 1 89 57 GLY B CA 1
ATOM 1828 C C . GLY B 1 57 ? 15.117 6.363 11.992 1 89 57 GLY B C 1
ATOM 1829 O O . GLY B 1 57 ? 15.617 5.258 11.781 1 89 57 GLY B O 1
ATOM 1830 N N . SER B 1 58 ? 14.68 6.707 13.18 1 91.19 58 SER B N 1
ATOM 1831 C CA . SER B 1 58 ? 14.844 5.836 14.336 1 91.19 58 SER B CA 1
ATOM 1832 C C . SER B 1 58 ? 13.836 4.691 14.32 1 91.19 58 SER B C 1
ATOM 1834 O O . SER B 1 58 ? 14 3.705 15.039 1 91.19 58 SER B O 1
ATOM 1836 N N . GLY B 1 59 ? 12.75 4.867 13.57 1 89.88 59 GLY B N 1
ATOM 1837 C CA . GLY B 1 59 ? 11.672 3.889 13.594 1 89.88 59 GLY B CA 1
ATOM 1838 C C . GLY B 1 59 ? 10.648 4.156 14.68 1 89.88 59 GLY B C 1
ATOM 1839 O O . GLY B 1 59 ? 9.672 3.42 14.812 1 89.88 59 GLY B O 1
ATOM 1840 N N . HIS B 1 60 ? 10.93 5.223 15.438 1 94.62 60 HIS B N 1
ATOM 1841 C CA . HIS B 1 60 ? 10.016 5.676 16.484 1 94.62 60 HIS B CA 1
ATOM 1842 C C . HIS B 1 60 ? 9.664 7.148 16.312 1 94.62 60 HIS B C 1
ATOM 1844 O O . HIS B 1 60 ? 10.32 7.859 15.547 1 94.62 60 HIS B O 1
ATOM 1850 N N . ILE B 1 61 ? 8.555 7.504 16.969 1 97.5 61 ILE B N 1
ATOM 1851 C CA . ILE B 1 61 ? 8.094 8.891 16.891 1 97.5 61 ILE B CA 1
ATOM 1852 C C . ILE B 1 61 ? 8.422 9.617 18.188 1 97.5 61 ILE B C 1
ATOM 1854 O O . ILE B 1 61 ? 7.895 9.281 19.25 1 97.5 61 ILE B O 1
ATOM 1858 N N . SER B 1 62 ? 9.359 10.555 18.141 1 97.81 62 SER B N 1
ATOM 1859 C CA . SER B 1 62 ? 9.648 11.422 19.281 1 97.81 62 SER B CA 1
ATOM 1860 C C . SER B 1 62 ? 8.516 12.422 19.516 1 97.81 62 SER B C 1
ATOM 1862 O O . SER B 1 62 ? 7.605 12.531 18.688 1 97.81 62 SER B O 1
ATOM 1864 N N . PHE B 1 63 ? 8.625 13.109 20.688 1 97.44 63 PHE B N 1
ATOM 1865 C CA . PHE B 1 63 ? 7.586 14.094 20.984 1 97.44 63 PHE B CA 1
ATOM 1866 C C . PHE B 1 63 ? 7.531 15.164 19.906 1 97.44 63 PHE B C 1
ATOM 1868 O O . PHE B 1 63 ? 6.449 15.547 19.453 1 97.44 63 PHE B O 1
ATOM 1875 N N . GLU B 1 64 ? 8.641 15.648 19.531 1 96.88 64 GLU B N 1
ATOM 1876 C CA . GLU B 1 64 ? 8.688 16.688 18.5 1 96.88 64 GLU B CA 1
ATOM 1877 C C . GLU B 1 64 ? 8.094 16.188 17.188 1 96.88 64 GLU B C 1
ATOM 1879 O O . GLU B 1 64 ? 7.352 16.906 16.531 1 96.88 64 GLU B O 1
ATOM 1884 N N . GLU B 1 65 ? 8.438 15 16.797 1 97.69 65 GLU B N 1
ATOM 1885 C CA . GLU B 1 65 ? 7.887 14.391 15.594 1 97.69 65 GLU B CA 1
ATOM 1886 C C . GLU B 1 65 ? 6.383 14.172 15.719 1 97.69 65 GLU B C 1
ATOM 1888 O O . GLU B 1 65 ? 5.641 14.336 14.75 1 97.69 65 GLU B O 1
ATOM 1893 N N . PHE B 1 66 ? 6.027 13.82 16.938 1 97.62 66 PHE B N 1
ATOM 1894 C CA . PHE B 1 66 ? 4.609 13.609 17.203 1 97.62 66 PHE B CA 1
ATOM 1895 C C . PHE B 1 66 ? 3.83 14.906 17.031 1 97.62 66 PHE B C 1
ATOM 1897 O O . PHE B 1 66 ? 2.703 14.898 16.531 1 97.62 66 PHE B O 1
ATOM 1904 N N . GLU B 1 67 ? 4.352 15.945 17.484 1 96.62 67 GLU B N 1
ATOM 1905 C CA . GLU B 1 67 ? 3.691 17.234 17.328 1 96.62 67 GLU B CA 1
ATOM 1906 C C . GLU B 1 67 ? 3.393 17.516 15.852 1 96.62 67 GLU B C 1
ATOM 1908 O O . GLU B 1 67 ? 2.297 17.969 15.508 1 96.62 67 GLU B O 1
ATOM 1913 N N . LYS B 1 68 ? 4.359 17.234 15.047 1 96.56 68 LYS B N 1
ATOM 1914 C CA . LYS B 1 68 ? 4.203 17.453 13.609 1 96.56 68 LYS B CA 1
ATOM 1915 C C . LYS B 1 68 ? 3.154 16.516 13.023 1 96.56 68 LYS B C 1
ATOM 1917 O O . LYS B 1 68 ? 2.336 16.922 12.195 1 96.56 68 LYS B O 1
ATOM 1922 N N . LEU B 1 69 ? 3.238 15.273 13.422 1 96.69 69 LEU B N 1
ATOM 1923 C CA . LEU B 1 69 ? 2.242 14.297 12.984 1 96.69 69 LEU B CA 1
ATOM 1924 C C . LEU B 1 69 ? 0.839 14.734 13.391 1 96.69 69 LEU B C 1
ATOM 1926 O O . LEU B 1 69 ? -0.097 14.656 12.594 1 96.69 69 LEU B O 1
ATOM 1930 N N . HIS B 1 70 ? 0.728 15.195 14.648 1 95.31 70 HIS B N 1
ATOM 1931 C CA . HIS B 1 70 ? -0.557 15.648 15.164 1 95.31 70 HIS B CA 1
ATOM 1932 C C . HIS B 1 70 ? -1.105 16.812 14.336 1 95.31 70 HIS B C 1
ATOM 1934 O O . HIS B 1 70 ? -2.291 16.828 13.992 1 95.31 70 HIS B O 1
ATOM 1940 N N . VAL B 1 71 ? -0.279 17.719 14.086 1 95.25 71 VAL B N 1
ATOM 1941 C CA . VAL B 1 71 ? -0.685 18.859 13.281 1 95.25 71 VAL B CA 1
ATOM 1942 C C . VAL B 1 71 ? -1.114 18.406 11.891 1 95.25 71 VAL B C 1
ATOM 1944 O O . VAL B 1 71 ? -2.137 18.844 11.367 1 95.25 71 VAL B O 1
ATOM 1947 N N . TRP B 1 72 ? -0.346 17.547 11.32 1 96 72 TRP B N 1
ATOM 1948 C CA . TRP B 1 72 ? -0.653 17 10 1 96 72 TRP B CA 1
ATOM 1949 C C . TRP B 1 72 ? -2.01 16.297 10.008 1 96 72 TRP B C 1
ATOM 1951 O O . TRP B 1 72 ? -2.846 16.562 9.133 1 96 72 TRP B O 1
ATOM 1961 N N . LEU B 1 73 ? -2.264 15.445 10.953 1 96.19 73 LEU B N 1
ATOM 1962 C CA . LEU B 1 73 ? -3.535 14.742 11.086 1 96.19 73 LEU B CA 1
ATOM 1963 C C . LEU B 1 73 ? -4.688 15.727 11.242 1 96.19 73 LEU B C 1
ATOM 1965 O O . LEU B 1 73 ? -5.746 15.539 10.633 1 96.19 73 LEU B O 1
ATOM 1969 N N . SER B 1 74 ? -4.461 16.734 12.047 1 95.31 74 SER B N 1
ATOM 1970 C CA . SER B 1 74 ? -5.484 17.75 12.266 1 95.31 74 SER B CA 1
ATOM 1971 C C . SER B 1 74 ? -5.801 18.484 10.969 1 95.31 74 SER B C 1
ATOM 1973 O O . SER B 1 74 ? -6.969 18.75 10.672 1 95.31 74 SER B O 1
ATOM 1975 N N . ASN B 1 75 ? -4.75 18.844 10.227 1 96.56 75 ASN B N 1
ATOM 1976 C CA . ASN B 1 75 ? -4.941 19.547 8.961 1 96.56 75 ASN B CA 1
ATOM 1977 C C . ASN B 1 75 ? -5.711 18.703 7.957 1 96.56 75 ASN B C 1
ATOM 1979 O O . ASN B 1 75 ? -6.582 19.203 7.242 1 96.56 75 ASN B O 1
ATOM 1983 N N . ILE B 1 76 ? -5.41 17.422 7.844 1 97.06 76 ILE B N 1
ATOM 1984 C CA . ILE B 1 76 ? -6.125 16.516 6.953 1 97.06 76 ILE B CA 1
ATOM 1985 C C . ILE B 1 76 ? -7.586 16.406 7.383 1 97.06 76 ILE B C 1
ATOM 1987 O O . ILE B 1 76 ? -8.492 16.453 6.547 1 97.06 76 ILE B O 1
ATOM 1991 N N . SER B 1 77 ? -7.824 16.266 8.703 1 96.62 77 SER B N 1
ATOM 1992 C CA . SER B 1 77 ? -9.188 16.203 9.234 1 96.62 77 SER B CA 1
ATOM 1993 C C . SER B 1 77 ? -9.977 17.453 8.883 1 96.62 77 SER B C 1
ATOM 1995 O O . SER B 1 77 ? -11.141 17.359 8.484 1 96.62 77 SER B O 1
ATOM 1997 N N . GLN B 1 78 ? -9.352 18.547 9.062 1 96.56 78 GLN B N 1
ATOM 1998 C CA . GLN B 1 78 ? -10.008 19.812 8.734 1 96.56 78 GLN B CA 1
ATOM 1999 C C . GLN B 1 78 ? -10.32 19.906 7.246 1 96.56 78 GLN B C 1
ATOM 2001 O O . GLN B 1 78 ? -11.398 20.344 6.855 1 96.56 78 GLN B O 1
ATOM 2006 N N . SER B 1 79 ? -9.312 19.547 6.461 1 97.19 79 SER B N 1
ATOM 2007 C CA . SER B 1 79 ? -9.516 19.531 5.016 1 97.19 79 SER B CA 1
ATOM 2008 C C . SER B 1 79 ? -10.672 18.625 4.633 1 97.19 79 SER B C 1
ATOM 2010 O O . SER B 1 79 ? -11.508 18.984 3.803 1 97.19 79 SER B O 1
ATOM 2012 N N . PHE B 1 80 ? -10.719 17.469 5.223 1 98 80 PHE B N 1
ATOM 2013 C CA . PHE B 1 80 ? -11.805 16.531 4.988 1 98 80 PHE B CA 1
ATOM 2014 C C . PHE B 1 80 ? -13.156 17.156 5.293 1 98 80 PHE B C 1
ATOM 2016 O O . PHE B 1 80 ? -14.07 17.109 4.469 1 98 80 PHE B O 1
ATOM 2023 N N . ARG B 1 81 ? -13.258 17.781 6.418 1 96.88 81 ARG B N 1
ATOM 2024 C CA . ARG B 1 81 ? -14.508 18.406 6.828 1 96.88 81 ARG B CA 1
ATOM 2025 C C . ARG B 1 81 ? -14.883 19.547 5.879 1 96.88 81 ARG B C 1
ATOM 2027 O O . ARG B 1 81 ? -16.062 19.719 5.551 1 96.88 81 ARG B O 1
ATOM 2034 N N . HIS B 1 82 ? -13.883 20.266 5.508 1 97.25 82 HIS B N 1
ATOM 2035 C CA . HIS B 1 82 ? -14.094 21.391 4.617 1 97.25 82 HIS B CA 1
ATOM 2036 C C . HIS B 1 82 ? -14.688 20.938 3.287 1 97.25 82 HIS B C 1
ATOM 2038 O O . HIS B 1 82 ? -15.609 21.578 2.77 1 97.25 82 HIS B O 1
ATOM 2044 N N . PHE B 1 83 ? -14.258 19.844 2.758 1 97.94 83 PHE B N 1
ATOM 2045 C CA . PHE B 1 83 ? -14.648 19.438 1.413 1 97.94 83 PHE B CA 1
ATOM 2046 C C . PHE B 1 83 ? -15.836 18.484 1.459 1 97.94 83 PHE B C 1
ATOM 2048 O O . PHE B 1 83 ? -16.422 18.156 0.423 1 97.94 83 PHE B O 1
ATOM 2055 N N . ASP B 1 84 ? -16.047 18 2.666 1 96.88 84 ASP B N 1
ATOM 2056 C CA . ASP B 1 84 ? -17.25 17.203 2.842 1 96.88 84 ASP B CA 1
ATOM 2057 C C . ASP B 1 84 ? -18.5 18.094 2.826 1 96.88 84 ASP B C 1
ATOM 2059 O O . ASP B 1 84 ? -19.141 18.281 3.859 1 96.88 84 ASP B O 1
ATOM 2063 N N . ALA B 1 85 ? -18.891 18.453 1.663 1 92.19 85 ALA B N 1
ATOM 2064 C CA . ALA B 1 85 ? -19.891 19.484 1.437 1 92.19 85 ALA B CA 1
ATOM 2065 C C . ALA B 1 85 ? -21.219 19.109 2.07 1 92.19 85 ALA B C 1
ATOM 2067 O O . ALA B 1 85 ? -21.906 19.969 2.635 1 92.19 85 ALA B O 1
ATOM 2068 N N . ASP B 1 86 ? -21.656 17.891 1.998 1 92.19 86 ASP B N 1
ATOM 2069 C CA . ASP B 1 86 ? -22.969 17.484 2.486 1 92.19 86 ASP B CA 1
ATOM 2070 C C . ASP B 1 86 ? -22.891 17 3.934 1 92.19 86 ASP B C 1
ATOM 2072 O O . ASP B 1 86 ? -23.891 16.578 4.508 1 92.19 86 ASP B O 1
ATOM 2076 N N . ARG B 1 87 ? -21.703 16.984 4.523 1 92.81 87 ARG B N 1
ATOM 2077 C CA . ARG B 1 87 ? -21.438 16.578 5.898 1 92.81 87 ARG B CA 1
ATOM 2078 C C . ARG B 1 87 ? -21.938 15.164 6.156 1 92.81 87 ARG B C 1
ATOM 2080 O O . ARG B 1 87 ? -22.516 14.883 7.207 1 92.81 87 ARG B O 1
ATOM 2087 N N . GLY B 1 88 ? -21.797 14.336 5.133 1 94.31 88 GLY B N 1
ATOM 2088 C CA . GLY B 1 88 ? -22.234 12.953 5.215 1 94.31 88 GLY B CA 1
ATOM 2089 C C . GLY B 1 88 ? -21.172 12.031 5.789 1 94.31 88 GLY B C 1
ATOM 2090 O O . GLY B 1 88 ? -21.438 10.852 6.02 1 94.31 88 GLY B O 1
ATOM 2091 N N . GLY B 1 89 ? -19.922 12.547 6.012 1 96.06 89 GLY B N 1
ATOM 2092 C CA . GLY B 1 89 ? -18.844 11.758 6.594 1 96.06 89 GLY B CA 1
ATOM 2093 C C . GLY B 1 89 ? -17.984 11.062 5.555 1 96.06 89 GLY B C 1
ATOM 2094 O O . GLY B 1 89 ? -17.172 10.203 5.895 1 96.06 89 GLY B O 1
ATOM 2095 N N . THR B 1 90 ? -18.203 11.383 4.309 1 97.75 90 THR B N 1
ATOM 2096 C CA . THR B 1 90 ? -17.406 10.812 3.232 1 97.75 90 THR B CA 1
ATOM 2097 C C . THR B 1 90 ? -17.156 11.852 2.143 1 97.75 90 THR B C 1
ATOM 2099 O O . THR B 1 90 ? -17.875 12.852 2.045 1 97.75 90 THR B O 1
ATOM 2102 N N . LEU B 1 91 ? -16.078 11.688 1.441 1 98.31 91 LEU B N 1
ATOM 2103 C CA . LEU B 1 91 ? -15.781 12.492 0.26 1 98.31 91 LEU B CA 1
ATOM 2104 C C . LEU B 1 91 ? -16.062 11.703 -1.016 1 98.31 91 LEU B C 1
ATOM 2106 O O . LEU B 1 91 ? -15.602 10.57 -1.16 1 98.31 91 LEU B O 1
ATOM 2110 N N . ASP B 1 92 ? -16.906 12.281 -1.839 1 97.31 92 ASP B N 1
ATOM 2111 C CA . ASP B 1 92 ? -17 11.672 -3.158 1 97.31 92 ASP B CA 1
ATOM 2112 C C . ASP B 1 92 ? -15.789 12 -4.016 1 97.31 92 ASP B C 1
ATOM 2114 O O . ASP B 1 92 ? -14.883 12.711 -3.572 1 97.31 92 ASP B O 1
ATOM 2118 N N . LYS B 1 93 ? -15.711 11.445 -5.207 1 97.06 93 LYS B N 1
ATOM 2119 C CA . LYS B 1 93 ? -14.531 11.57 -6.055 1 97.06 93 LYS B CA 1
ATOM 2120 C C . LYS B 1 93 ? -14.234 13.031 -6.375 1 97.06 93 LYS B C 1
ATOM 2122 O O . LYS B 1 93 ? -13.078 13.461 -6.348 1 97.06 93 LYS B O 1
ATOM 2127 N N . ALA B 1 94 ? -15.25 13.758 -6.695 1 96.69 94 ALA B N 1
ATOM 2128 C CA . ALA B 1 94 ? -15.086 15.172 -7.02 1 96.69 94 ALA B CA 1
ATOM 2129 C C . ALA B 1 94 ? -14.547 15.953 -5.824 1 96.69 94 ALA B C 1
ATOM 2131 O O . ALA B 1 94 ? -13.625 16.75 -5.965 1 96.69 94 ALA B O 1
ATOM 2132 N N . GLU B 1 95 ? -15.141 15.703 -4.672 1 98.19 95 GLU B N 1
ATOM 2133 C CA . GLU B 1 95 ? -14.695 16.359 -3.445 1 98.19 95 GLU B CA 1
ATOM 2134 C C . GLU B 1 95 ? -13.25 16 -3.119 1 98.19 95 GLU B C 1
ATOM 2136 O O . GLU B 1 95 ? -12.461 16.875 -2.748 1 98.19 95 GLU B O 1
ATOM 2141 N N . ALA B 1 96 ? -12.93 14.734 -3.215 1 98.12 96 ALA B N 1
ATOM 2142 C CA . ALA B 1 96 ? -11.57 14.281 -2.953 1 98.12 96 ALA B CA 1
ATOM 2143 C C . ALA B 1 96 ? -10.578 14.938 -3.91 1 98.12 96 ALA B C 1
ATOM 2145 O O . ALA B 1 96 ? -9.469 15.305 -3.51 1 98.12 96 ALA B O 1
ATOM 2146 N N . GLY B 1 97 ? -10.984 15.055 -5.176 1 97.81 97 GLY B N 1
ATOM 2147 C CA . GLY B 1 97 ? -10.148 15.727 -6.156 1 97.81 97 GLY B CA 1
ATOM 2148 C C . GLY B 1 97 ? -9.836 17.172 -5.793 1 97.81 97 GLY B C 1
ATOM 2149 O O . GLY B 1 97 ? -8.695 17.609 -5.91 1 97.81 97 GLY B O 1
ATOM 2150 N N . LYS B 1 98 ? -10.844 17.859 -5.363 1 97.25 98 LYS B N 1
ATOM 2151 C CA . LYS B 1 98 ? -10.664 19.25 -4.926 1 97.25 98 LYS B CA 1
ATOM 2152 C C . LYS B 1 98 ? -9.734 19.328 -3.721 1 97.25 98 LYS B C 1
ATOM 2154 O O . LYS B 1 98 ? -8.891 20.219 -3.633 1 97.25 98 LYS B O 1
ATOM 2159 N N . ALA B 1 99 ? -9.953 18.406 -2.814 1 97.62 99 ALA B N 1
ATOM 2160 C CA . ALA B 1 99 ? -9.117 18.375 -1.615 1 97.62 99 ALA B CA 1
ATOM 2161 C C . ALA B 1 99 ? -7.652 18.141 -1.971 1 97.62 99 ALA B C 1
ATOM 2163 O O . ALA B 1 99 ? -6.766 18.797 -1.42 1 97.62 99 ALA B O 1
ATOM 2164 N N . VAL B 1 100 ? -7.398 17.188 -2.877 1 97.19 100 VAL B N 1
ATOM 2165 C CA . VAL B 1 100 ? -6.051 16.875 -3.328 1 97.19 100 VAL B CA 1
ATOM 2166 C C . VAL B 1 100 ? -5.426 18.094 -4 1 97.19 100 VAL B C 1
ATOM 2168 O O . VAL B 1 100 ? -4.273 18.438 -3.727 1 97.19 100 VAL B O 1
ATOM 2171 N N . ALA B 1 101 ? -6.184 18.719 -4.812 1 96.44 101 ALA B N 1
ATOM 2172 C CA . ALA B 1 101 ? -5.715 19.922 -5.484 1 96.44 101 ALA B CA 1
ATOM 2173 C C . ALA B 1 101 ? -5.402 21.031 -4.477 1 96.44 101 ALA B C 1
ATOM 2175 O O . ALA B 1 101 ? -4.395 21.734 -4.609 1 96.44 101 ALA B O 1
ATOM 2176 N N . HIS B 1 102 ? -6.254 21.141 -3.561 1 95.81 102 HIS B N 1
ATOM 2177 C CA . HIS B 1 102 ? -6.066 22.156 -2.52 1 95.81 102 HIS B CA 1
ATOM 2178 C C . HIS B 1 102 ? -4.793 21.891 -1.726 1 95.81 102 HIS B C 1
ATOM 2180 O O . HIS B 1 102 ? -4.125 22.828 -1.292 1 95.81 102 HIS B O 1
ATOM 2186 N N . ALA B 1 103 ? -4.508 20.641 -1.512 1 94.44 103 ALA B N 1
ATOM 2187 C CA . ALA B 1 103 ? -3.303 20.25 -0.782 1 94.44 103 ALA B CA 1
ATOM 2188 C C . ALA B 1 103 ? -2.049 20.516 -1.61 1 94.44 103 ALA B C 1
ATOM 2190 O O . ALA B 1 103 ? -0.928 20.359 -1.118 1 94.44 103 ALA B O 1
ATOM 2191 N N . GLY B 1 104 ? -2.205 20.828 -2.895 1 93.38 104 GLY B N 1
ATOM 2192 C CA . GLY B 1 104 ? -1.075 21.266 -3.701 1 93.38 104 GLY B CA 1
ATOM 2193 C C . GLY B 1 104 ? -0.636 20.234 -4.723 1 93.38 104 GLY B C 1
ATOM 2194 O O . GLY B 1 104 ? 0.412 20.375 -5.352 1 93.38 104 GLY B O 1
ATOM 2195 N N . TYR B 1 105 ? -1.413 19.172 -4.789 1 94.88 105 TYR B N 1
ATOM 2196 C CA . TYR B 1 105 ? -1.055 18.141 -5.754 1 94.88 105 TYR B CA 1
ATOM 2197 C C . TYR B 1 105 ? -1.857 18.297 -7.039 1 94.88 105 TYR B C 1
ATOM 2199 O O . TYR B 1 105 ? -3.078 18.469 -7 1 94.88 105 TYR B O 1
ATOM 2207 N N . ARG B 1 106 ? -1.146 18.344 -8.102 1 91.5 106 ARG B N 1
ATOM 2208 C CA . ARG B 1 106 ? -1.784 18.422 -9.414 1 91.5 106 ARG B CA 1
ATOM 2209 C C . ARG B 1 106 ? -1.633 17.109 -10.18 1 91.5 106 ARG B C 1
ATOM 2211 O O . ARG B 1 106 ? -0.616 16.875 -10.844 1 91.5 106 ARG B O 1
ATOM 2218 N N . LEU B 1 107 ? -2.592 16.328 -10.07 1 97.44 107 LEU B N 1
ATOM 2219 C CA . LEU B 1 107 ? -2.619 15.039 -10.766 1 97.44 107 LEU B CA 1
ATOM 2220 C C . LEU B 1 107 ? -3.492 15.109 -12.016 1 97.44 107 LEU B C 1
ATOM 2222 O O . LEU B 1 107 ? -4.531 15.773 -12.008 1 97.44 107 LEU B O 1
ATOM 2226 N N . ASP B 1 108 ? -3.02 14.508 -13.062 1 97.25 108 ASP B N 1
ATOM 2227 C CA . ASP B 1 108 ? -3.938 14.352 -14.188 1 97.25 108 ASP B CA 1
ATOM 2228 C C . ASP B 1 108 ? -5.043 13.344 -13.852 1 97.25 108 ASP B C 1
ATOM 2230 O O . ASP B 1 108 ? -5 12.695 -12.812 1 97.25 108 ASP B O 1
ATOM 2234 N N . ALA B 1 109 ? -6.066 13.281 -14.703 1 96.88 109 ALA B N 1
ATOM 2235 C CA . ALA B 1 109 ? -7.281 12.523 -14.422 1 96.88 109 ALA B CA 1
ATOM 2236 C C . ALA B 1 109 ? -6.969 11.039 -14.25 1 96.88 109 ALA B C 1
ATOM 2238 O O . ALA B 1 109 ? -7.426 10.406 -13.289 1 96.88 109 ALA B O 1
ATOM 2239 N N . PRO B 1 110 ? -6.129 10.398 -15.117 1 96.38 110 PRO B N 1
ATOM 2240 C CA . PRO B 1 110 ? -5.848 8.969 -14.938 1 96.38 110 PRO B CA 1
ATOM 2241 C C . PRO B 1 110 ? -5.145 8.672 -13.617 1 96.38 110 PRO B C 1
ATOM 2243 O O . PRO B 1 110 ? -5.477 7.688 -12.945 1 96.38 110 PRO B O 1
ATOM 2246 N N . ALA B 1 111 ? -4.199 9.516 -13.266 1 97.75 111 ALA B N 1
ATOM 2247 C CA . ALA B 1 111 ? -3.473 9.32 -12.016 1 97.75 111 ALA B CA 1
ATOM 2248 C C . ALA B 1 111 ? -4.402 9.445 -10.812 1 97.75 111 ALA B C 1
ATOM 2250 O O . ALA B 1 111 ? -4.363 8.617 -9.906 1 97.75 111 ALA B O 1
ATOM 2251 N N . PHE B 1 112 ? -5.25 10.422 -10.859 1 98.19 112 PHE B N 1
ATOM 2252 C CA . PHE B 1 112 ? -6.152 10.602 -9.727 1 98.19 112 PHE B CA 1
ATOM 2253 C C . PHE B 1 112 ? -7.156 9.453 -9.648 1 98.19 112 PHE B C 1
ATOM 2255 O O . PHE B 1 112 ? -7.492 8.984 -8.562 1 98.19 112 PHE B O 1
ATOM 2262 N N . ASP B 1 113 ? -7.648 9.055 -10.766 1 96.75 113 ASP B N 1
ATOM 2263 C CA . ASP B 1 113 ? -8.602 7.949 -10.789 1 96.75 113 ASP B CA 1
ATOM 2264 C C . ASP B 1 113 ? -8 6.684 -10.188 1 96.75 113 ASP B C 1
ATOM 2266 O O . ASP B 1 113 ? -8.648 5.996 -9.398 1 96.75 113 ASP B O 1
ATOM 2270 N N . ALA B 1 114 ? -6.762 6.363 -10.586 1 95.06 114 ALA B N 1
ATOM 2271 C CA . ALA B 1 114 ? -6.074 5.191 -10.055 1 95.06 114 ALA B CA 1
ATOM 2272 C C . ALA B 1 114 ? -5.848 5.32 -8.555 1 95.06 114 ALA B C 1
ATOM 2274 O O . ALA B 1 114 ? -6.051 4.363 -7.805 1 95.06 114 ALA B O 1
ATOM 2275 N N . LEU B 1 115 ? -5.449 6.492 -8.141 1 96.88 115 LEU B N 1
ATOM 2276 C CA . LEU B 1 115 ? -5.23 6.781 -6.723 1 96.88 115 LEU B CA 1
ATOM 2277 C C . LEU B 1 115 ? -6.516 6.598 -5.926 1 96.88 115 LEU B C 1
ATOM 2279 O O . LEU B 1 115 ? -6.543 5.855 -4.941 1 96.88 115 LEU B O 1
ATOM 2283 N N . PHE B 1 116 ? -7.559 7.238 -6.387 1 97.31 116 PHE B N 1
ATOM 2284 C CA . PHE B 1 116 ? -8.844 7.191 -5.703 1 97.31 116 PHE B CA 1
ATOM 2285 C C . PHE B 1 116 ? -9.344 5.754 -5.59 1 97.31 116 PHE B C 1
ATOM 2287 O O . PHE B 1 116 ? -9.781 5.324 -4.52 1 97.31 116 PHE B O 1
ATOM 2294 N N . ARG B 1 117 ? -9.242 5.043 -6.648 1 93.38 117 ARG B N 1
ATOM 2295 C CA . ARG B 1 117 ? -9.719 3.666 -6.68 1 93.38 117 ARG B CA 1
ATOM 2296 C C . ARG B 1 117 ? -8.938 2.791 -5.703 1 93.38 117 ARG B C 1
ATOM 2298 O O . ARG B 1 117 ? -9.508 1.918 -5.051 1 93.38 117 ARG B O 1
ATOM 2305 N N . SER B 1 118 ? -7.664 3.025 -5.621 1 93.69 118 SER B N 1
ATOM 2306 C CA . SER B 1 118 ? -6.805 2.227 -4.754 1 93.69 118 SER B CA 1
ATOM 2307 C C . SER B 1 118 ? -7.168 2.42 -3.283 1 93.69 118 SER B C 1
ATOM 2309 O O . SER B 1 118 ? -6.918 1.542 -2.455 1 93.69 118 SER B O 1
ATOM 2311 N N . PHE B 1 119 ? -7.793 3.484 -2.932 1 95.38 119 PHE B N 1
ATOM 2312 C CA . PHE B 1 119 ? -8.102 3.758 -1.532 1 95.38 119 PHE B CA 1
ATOM 2313 C C . PHE B 1 119 ? -9.594 3.637 -1.273 1 95.38 119 PHE B C 1
ATOM 2315 O O . PHE B 1 119 ? -10.078 4.004 -0.199 1 95.38 119 PHE B O 1
ATOM 2322 N N . ASP B 1 120 ? -10.266 3.209 -2.285 1 93.62 120 ASP B N 1
ATOM 2323 C CA . ASP B 1 120 ? -11.672 2.83 -2.172 1 93.62 120 ASP B CA 1
ATOM 2324 C C . ASP B 1 120 ? -11.859 1.341 -2.445 1 93.62 120 ASP B C 1
ATOM 2326 O O . ASP B 1 120 ? -12.594 0.961 -3.363 1 93.62 120 ASP B O 1
ATOM 2330 N N . PRO B 1 121 ? -11.234 0.523 -1.571 1 86.31 121 PRO B N 1
ATOM 2331 C CA . PRO B 1 121 ? -11.227 -0.907 -1.887 1 86.31 121 PRO B CA 1
ATOM 2332 C C . PRO B 1 121 ? -12.625 -1.525 -1.868 1 86.31 121 PRO B C 1
ATOM 2334 O O . PRO B 1 121 ? -12.859 -2.551 -2.512 1 86.31 121 PRO B O 1
ATOM 2337 N N . ASP B 1 122 ? -13.594 -0.997 -1.179 1 85.38 122 ASP B N 1
ATOM 2338 C CA . ASP B 1 122 ? -14.953 -1.544 -1.15 1 85.38 122 ASP B CA 1
ATOM 2339 C C . ASP B 1 122 ? -15.789 -0.988 -2.297 1 85.38 122 ASP B C 1
ATOM 2341 O O . ASP B 1 122 ? -16.969 -1.312 -2.42 1 85.38 122 ASP B O 1
ATOM 2345 N N . ARG B 1 123 ? -15.219 -0.055 -3.074 1 88.25 123 ARG B N 1
ATOM 2346 C CA . ARG B 1 123 ? -15.805 0.476 -4.301 1 88.25 123 ARG B CA 1
ATOM 2347 C C . ARG B 1 123 ? -17.125 1.191 -4.012 1 88.25 123 ARG B C 1
ATOM 2349 O O . ARG B 1 123 ? -18.094 1.012 -4.734 1 88.25 123 ARG B O 1
ATOM 2356 N N . THR B 1 124 ? -17.172 1.932 -2.932 1 92.31 124 THR B N 1
ATOM 2357 C CA . THR B 1 124 ? -18.344 2.744 -2.58 1 92.31 124 THR B CA 1
ATOM 2358 C C . THR B 1 124 ? -18.344 4.051 -3.371 1 92.31 124 THR B C 1
ATOM 2360 O O . THR B 1 124 ? -19.344 4.773 -3.383 1 92.31 124 THR B O 1
ATOM 2363 N N . ASN B 1 125 ? -17.188 4.41 -3.939 1 95.5 125 ASN B N 1
ATOM 2364 C CA . ASN B 1 125 ? -16.969 5.645 -4.684 1 95.5 125 ASN B CA 1
ATOM 2365 C C . ASN B 1 125 ? -16.938 6.859 -3.758 1 95.5 125 ASN B C 1
ATOM 2367 O O . ASN B 1 125 ? -17.328 7.957 -4.16 1 95.5 125 ASN B O 1
ATOM 2371 N N . THR B 1 126 ? -16.734 6.617 -2.562 1 97.19 126 THR B N 1
ATOM 2372 C CA . THR B 1 126 ? -16.5 7.645 -1.555 1 97.19 126 THR B CA 1
ATOM 2373 C C . THR B 1 126 ? -15.359 7.238 -0.625 1 97.19 126 THR B C 1
ATOM 2375 O O . THR B 1 126 ? -15 6.062 -0.552 1 97.19 126 THR B O 1
ATOM 2378 N N . LEU B 1 127 ? -14.758 8.156 -0.02 1 97.62 127 LEU B N 1
ATOM 2379 C CA . LEU B 1 127 ? -13.703 7.914 0.962 1 97.62 127 LEU B CA 1
ATOM 2380 C C . LEU B 1 127 ? -14.133 8.398 2.344 1 97.62 127 LEU B C 1
ATOM 2382 O O . LEU B 1 127 ? -14.562 9.547 2.5 1 97.62 127 LEU B O 1
ATOM 2386 N N . CYS B 1 128 ? -14.109 7.531 3.322 1 96.62 128 CYS B N 1
ATOM 2387 C CA . CYS B 1 128 ? -14.242 7.984 4.703 1 96.62 128 CYS B CA 1
ATOM 2388 C C . CYS B 1 128 ? -12.984 8.719 5.156 1 96.62 128 CYS B C 1
ATOM 2390 O O . CYS B 1 128 ? -12.008 8.805 4.41 1 96.62 128 CYS B O 1
ATOM 2392 N N . LEU B 1 129 ? -13 9.273 6.312 1 96.88 129 LEU B N 1
ATOM 2393 C CA . LEU B 1 129 ? -11.867 10.047 6.812 1 96.88 129 LEU B CA 1
ATOM 2394 C C . LEU B 1 129 ? -10.602 9.203 6.852 1 96.88 129 LEU B C 1
ATOM 2396 O O . LEU B 1 129 ? -9.539 9.648 6.406 1 96.88 129 LEU B O 1
ATOM 2400 N N . ALA B 1 130 ? -10.688 8.023 7.379 1 95.81 130 ALA B N 1
ATOM 2401 C CA . ALA B 1 130 ? -9.516 7.152 7.477 1 95.81 130 ALA B CA 1
ATOM 2402 C C . ALA B 1 130 ? -8.938 6.848 6.098 1 95.81 130 ALA B C 1
ATOM 2404 O O . ALA B 1 130 ? -7.723 6.883 5.91 1 95.81 130 ALA B O 1
ATOM 2405 N N . GLU B 1 131 ? -9.797 6.578 5.137 1 96.12 131 GLU B N 1
ATOM 2406 C CA . GLU B 1 131 ? -9.359 6.297 3.773 1 96.12 131 GLU B CA 1
ATOM 2407 C C . GLU B 1 131 ? -8.695 7.52 3.146 1 96.12 131 GLU B C 1
ATOM 2409 O O . GLU B 1 131 ? -7.664 7.398 2.477 1 96.12 131 GLU B O 1
ATOM 2414 N N . PHE B 1 132 ? -9.344 8.633 3.363 1 97.88 132 PHE B N 1
ATOM 2415 C CA . PHE B 1 132 ? -8.789 9.875 2.838 1 97.88 132 PHE B CA 1
ATOM 2416 C C . PHE B 1 132 ? -7.422 10.164 3.447 1 97.88 132 PHE B C 1
ATOM 2418 O O . PHE B 1 132 ? -6.496 10.57 2.744 1 97.88 132 PHE B O 1
ATOM 24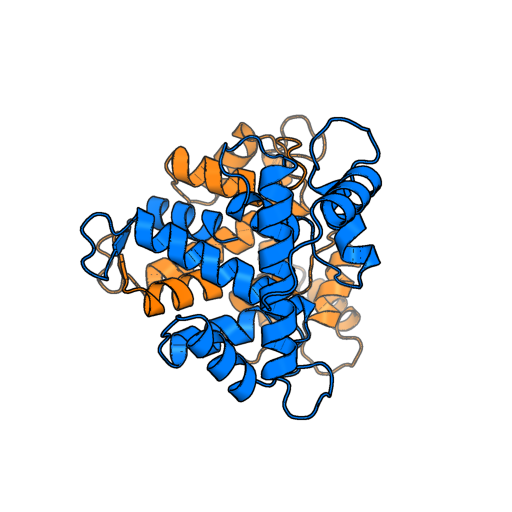25 N N . MET B 1 133 ? -7.27 9.922 4.738 1 97.12 133 MET B N 1
ATOM 2426 C CA . MET B 1 133 ? -6 10.125 5.43 1 97.12 133 MET B CA 1
ATOM 2427 C C . MET B 1 133 ? -4.926 9.195 4.887 1 97.12 133 MET B C 1
ATOM 2429 O O . MET B 1 133 ? -3.783 9.609 4.68 1 97.12 133 MET B O 1
ATOM 2433 N N . ALA B 1 134 ? -5.277 7.973 4.688 1 96.06 134 ALA B N 1
ATOM 2434 C CA . ALA B 1 134 ? -4.352 7.008 4.113 1 96.06 134 ALA B CA 1
ATOM 2435 C C . ALA B 1 134 ? -3.924 7.426 2.707 1 96.06 134 ALA B C 1
ATOM 2437 O O . ALA B 1 134 ? -2.752 7.297 2.344 1 96.06 134 ALA B O 1
ATOM 2438 N N . MET B 1 135 ? -4.863 7.895 1.93 1 97.06 135 MET B N 1
ATOM 2439 C CA . MET B 1 135 ? -4.574 8.375 0.582 1 97.06 135 MET B CA 1
ATOM 2440 C C . MET B 1 135 ? -3.59 9.539 0.619 1 97.06 135 MET B C 1
ATOM 2442 O O . MET B 1 135 ? -2.646 9.586 -0.172 1 97.06 135 MET B O 1
ATOM 2446 N N . CYS B 1 136 ? -3.85 10.484 1.538 1 97.19 136 CYS B N 1
ATOM 2447 C CA . CYS B 1 136 ? -2.963 11.641 1.678 1 97.19 136 CYS B CA 1
ATOM 2448 C C . CYS B 1 136 ? -1.573 11.203 2.125 1 97.19 136 CYS B C 1
ATOM 2450 O O . CYS B 1 136 ? -0.569 11.758 1.675 1 97.19 136 CYS B O 1
ATOM 2452 N N . THR B 1 137 ? -1.52 10.227 3.057 1 96.19 137 THR B N 1
ATOM 2453 C CA . THR B 1 137 ? -0.245 9.664 3.492 1 96.19 137 THR B CA 1
ATOM 2454 C C . THR B 1 137 ? 0.539 9.117 2.303 1 96.19 137 THR B C 1
ATOM 2456 O O . THR B 1 137 ? 1.722 9.422 2.139 1 96.19 137 THR B O 1
ATOM 2459 N N . PHE B 1 138 ? -0.15 8.352 1.492 1 96.25 138 PHE B N 1
ATOM 2460 C CA . PHE B 1 138 ? 0.451 7.793 0.287 1 96.25 138 PHE B CA 1
ATOM 2461 C C . PHE B 1 138 ? 0.961 8.898 -0.628 1 96.25 138 PHE B C 1
ATOM 2463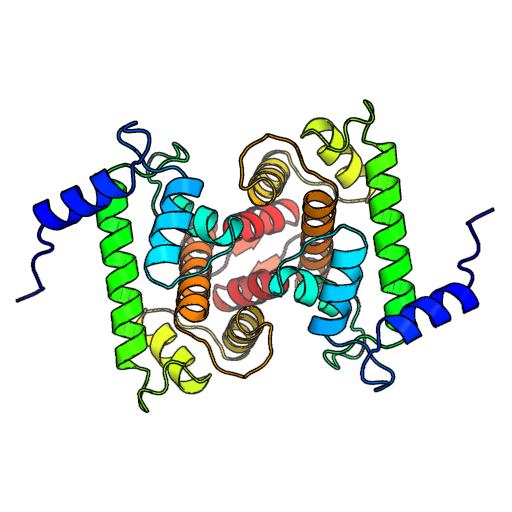 O O . PHE B 1 138 ? 2.094 8.844 -1.11 1 96.25 138 PHE B O 1
ATOM 2470 N N . LEU B 1 139 ? 0.151 9.883 -0.895 1 97 139 LEU B N 1
ATOM 2471 C CA . LEU B 1 139 ? 0.473 10.961 -1.821 1 97 139 LEU B CA 1
ATOM 2472 C C . LEU B 1 139 ? 1.677 11.758 -1.331 1 97 139 LEU B C 1
ATOM 2474 O O . LEU B 1 139 ? 2.541 12.141 -2.125 1 97 139 LEU B O 1
ATOM 2478 N N . GLN B 1 140 ? 1.719 12.055 -0.071 1 95.81 140 GLN B N 1
ATOM 2479 C CA . GLN B 1 140 ? 2.863 12.758 0.499 1 95.81 140 GLN B CA 1
ATOM 2480 C C . GLN B 1 140 ? 4.137 11.93 0.367 1 95.81 140 GLN B C 1
ATOM 2482 O O . GLN B 1 140 ? 5.195 12.461 0.02 1 95.81 140 GLN B O 1
ATOM 2487 N N . GLY B 1 141 ? 4.008 10.609 0.65 1 95.94 141 GLY B N 1
ATOM 2488 C CA . GLY B 1 141 ? 5.145 9.727 0.44 1 95.94 141 GLY B CA 1
ATOM 2489 C C . GLY B 1 141 ? 5.605 9.68 -1.004 1 95.94 141 GLY B C 1
ATOM 2490 O O . GLY B 1 141 ? 6.809 9.703 -1.279 1 95.94 141 GLY B O 1
ATOM 2491 N N . ALA B 1 142 ? 4.652 9.625 -1.892 1 97 142 ALA B N 1
ATOM 2492 C CA . ALA B 1 142 ? 4.961 9.594 -3.318 1 97 142 ALA B CA 1
ATOM 2493 C C . ALA B 1 142 ? 5.691 10.867 -3.744 1 97 142 ALA B C 1
ATOM 2495 O O . ALA B 1 142 ? 6.66 10.812 -4.508 1 97 142 ALA B O 1
ATOM 2496 N N . ALA B 1 143 ? 5.18 12.008 -3.236 1 96.94 143 ALA B N 1
ATOM 2497 C CA . ALA B 1 143 ? 5.812 13.281 -3.574 1 96.94 143 ALA B CA 1
ATOM 2498 C C . ALA B 1 143 ? 7.254 13.32 -3.076 1 96.94 143 ALA B C 1
ATOM 2500 O O . ALA B 1 143 ? 8.156 13.727 -3.812 1 96.94 143 ALA B O 1
ATOM 2501 N N . ARG B 1 144 ? 7.484 12.883 -1.867 1 95.38 144 ARG B N 1
ATOM 2502 C CA . ARG B 1 144 ? 8.828 12.867 -1.297 1 95.38 144 ARG B CA 1
ATOM 2503 C C . ARG B 1 144 ? 9.75 11.953 -2.098 1 95.38 144 ARG B C 1
ATOM 2505 O O . ARG B 1 144 ? 10.883 12.328 -2.408 1 95.38 144 ARG B O 1
ATOM 2512 N N . THR B 1 145 ? 9.289 10.781 -2.355 1 96.56 145 THR B N 1
ATOM 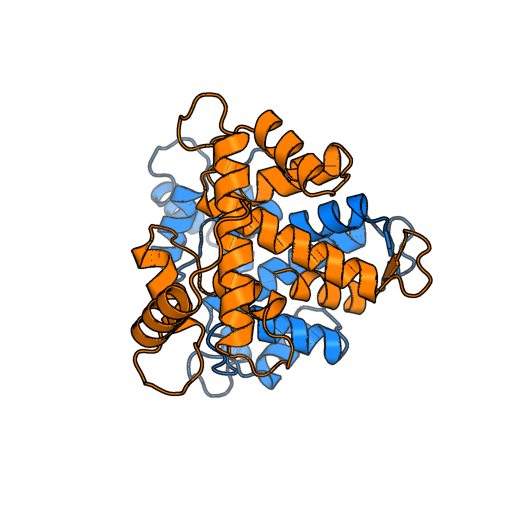2513 C CA . THR B 1 145 ? 10.078 9.805 -3.102 1 96.56 145 THR B CA 1
ATOM 2514 C C . THR B 1 145 ? 10.391 10.32 -4.504 1 96.56 145 THR B C 1
ATOM 2516 O O . THR B 1 145 ? 11.531 10.227 -4.965 1 96.56 145 THR B O 1
ATOM 2519 N N . PHE B 1 146 ? 9.367 10.867 -5.16 1 97.69 146 PHE B N 1
ATOM 2520 C CA . PHE B 1 146 ? 9.555 11.422 -6.496 1 97.69 146 PHE B CA 1
ATOM 2521 C C . PHE B 1 146 ? 10.609 12.523 -6.484 1 97.69 146 PHE B C 1
ATOM 2523 O O . PHE B 1 146 ? 11.5 12.555 -7.34 1 97.69 146 PHE B O 1
ATOM 2530 N N . HIS B 1 147 ? 10.477 13.398 -5.52 1 96.44 147 HIS B N 1
ATOM 2531 C CA . HIS B 1 147 ? 11.422 14.508 -5.41 1 96.44 147 HIS B CA 1
ATOM 2532 C C . HIS B 1 147 ? 12.844 13.992 -5.176 1 96.44 147 HIS B C 1
ATOM 2534 O O . HIS B 1 147 ? 13.805 14.555 -5.703 1 96.44 147 HIS B O 1
ATOM 2540 N N . ALA B 1 148 ? 12.977 12.945 -4.398 1 95.81 148 ALA B N 1
ATOM 2541 C CA . ALA B 1 148 ? 14.289 12.375 -4.121 1 95.81 148 ALA B CA 1
ATOM 2542 C C . ALA B 1 148 ? 14.93 11.828 -5.395 1 95.81 148 ALA B C 1
ATOM 2544 O O . ALA B 1 148 ? 16.141 11.922 -5.578 1 95.81 148 ALA B O 1
ATOM 2545 N N . PHE B 1 149 ? 14.117 11.312 -6.281 1 97.06 149 PHE B N 1
ATOM 2546 C CA . PHE B 1 149 ? 14.633 10.742 -7.52 1 97.06 149 PHE B CA 1
ATOM 2547 C C . PHE B 1 149 ? 14.812 11.828 -8.578 1 97.06 149 PHE B C 1
ATOM 2549 O O . PHE B 1 149 ? 15.531 11.625 -9.562 1 97.06 149 PHE B O 1
ATOM 2556 N N . ASP B 1 150 ? 14.117 12.945 -8.391 1 97.25 150 ASP B N 1
ATOM 2557 C CA . ASP B 1 150 ? 14.219 14.062 -9.328 1 97.25 150 ASP B CA 1
ATOM 2558 C C . ASP B 1 150 ? 15.242 15.086 -8.852 1 97.25 150 ASP B C 1
ATOM 2560 O O . ASP B 1 150 ? 14.922 16.266 -8.727 1 97.25 150 ASP B O 1
ATOM 2564 N N . ALA B 1 151 ? 16.406 14.617 -8.773 1 92.19 151 ALA B N 1
ATOM 2565 C CA . ALA B 1 151 ? 17.469 15.43 -8.188 1 92.19 151 ALA B CA 1
ATOM 2566 C C . ALA B 1 151 ? 17.688 16.703 -8.992 1 92.19 151 ALA B C 1
ATOM 2568 O O . ALA B 1 151 ? 18.062 17.75 -8.438 1 92.19 151 ALA B O 1
ATOM 2569 N N . GLN B 1 152 ? 17.453 16.688 -10.281 1 94.5 152 GLN B N 1
ATOM 2570 C CA . GLN B 1 152 ? 17.688 17.844 -11.141 1 94.5 152 GLN B CA 1
ATOM 2571 C C . GLN B 1 152 ? 16.406 18.656 -11.32 1 94.5 152 GLN B C 1
ATOM 2573 O O . GLN B 1 152 ? 16.391 19.625 -12.086 1 94.5 152 GLN B O 1
ATOM 2578 N N . HIS B 1 153 ? 15.375 18.25 -10.625 1 94.38 153 HIS B N 1
ATOM 2579 C CA . HIS B 1 153 ? 14.109 18.984 -10.648 1 94.38 153 HIS B CA 1
ATOM 2580 C C . HIS B 1 153 ? 13.625 19.188 -12.086 1 94.38 153 HIS B C 1
ATOM 2582 O O . HIS B 1 153 ? 13.242 20.297 -12.453 1 94.38 153 HIS B O 1
ATOM 2588 N N . THR B 1 154 ? 13.719 18.188 -12.898 1 95.44 154 THR B N 1
ATOM 2589 C CA . THR B 1 154 ? 13.281 18.234 -14.289 1 95.44 154 THR B CA 1
ATOM 2590 C C . THR B 1 154 ? 11.781 17.969 -14.398 1 95.44 154 THR B C 1
ATOM 2592 O O . THR B 1 154 ? 11.172 18.219 -15.438 1 95.44 154 THR B O 1
ATOM 2595 N N . GLY B 1 155 ? 11.172 17.469 -13.383 1 96.06 155 GLY B N 1
ATOM 2596 C CA . GLY B 1 155 ? 9.773 17.078 -13.414 1 96.06 155 GLY B CA 1
ATOM 2597 C C . GLY B 1 155 ? 9.555 15.672 -13.93 1 96.06 155 GLY B C 1
ATOM 2598 O O . GLY B 1 155 ? 8.414 15.25 -14.133 1 96.06 155 GLY B O 1
ATOM 2599 N N . ARG B 1 156 ? 10.641 14.977 -14.211 1 97.88 156 ARG B N 1
ATOM 2600 C CA . ARG B 1 156 ? 10.578 13.578 -14.625 1 97.88 156 ARG B CA 1
ATOM 2601 C C . ARG B 1 156 ? 11.656 12.75 -13.93 1 97.88 156 ARG B C 1
ATOM 2603 O O . ARG B 1 156 ? 12.727 13.266 -13.617 1 97.88 156 ARG B O 1
ATOM 2610 N N . ILE B 1 157 ? 11.414 11.531 -13.695 1 98.06 157 ILE B N 1
ATOM 2611 C CA . ILE B 1 157 ? 12.391 10.625 -13.109 1 98.06 157 ILE B CA 1
ATOM 2612 C C . ILE B 1 157 ? 12.586 9.414 -14.016 1 98.06 157 ILE B C 1
ATOM 2614 O O . ILE B 1 157 ? 11.648 8.992 -14.703 1 98.06 157 ILE B O 1
ATOM 2618 N N . SER B 1 158 ? 13.766 8.945 -14.047 1 97.62 158 SER B N 1
ATOM 2619 C CA . SER B 1 158 ? 14.109 7.734 -14.789 1 97.62 158 SER B CA 1
ATOM 2620 C C . SER B 1 158 ? 14.5 6.602 -13.844 1 97.62 158 SER B C 1
ATOM 2622 O O . SER B 1 158 ? 15.406 6.758 -13.016 1 97.62 158 SER B O 1
ATOM 2624 N N . LEU B 1 159 ? 13.789 5.543 -13.969 1 98.12 159 LEU B N 1
ATOM 2625 C CA . LEU B 1 159 ? 13.977 4.441 -13.023 1 98.12 159 LEU B CA 1
ATOM 2626 C C . LEU B 1 159 ? 14.195 3.127 -13.766 1 98.12 159 LEU B C 1
ATOM 2628 O O . LEU B 1 159 ? 13.516 2.846 -14.758 1 98.12 159 LEU B O 1
ATOM 2632 N N . ASP B 1 160 ? 15.203 2.359 -13.32 1 98.19 160 ASP B N 1
ATOM 2633 C CA . ASP B 1 160 ? 15.18 0.944 -13.68 1 98.19 160 ASP B CA 1
ATOM 2634 C C . ASP B 1 160 ? 14.258 0.161 -12.75 1 98.19 160 ASP B C 1
ATOM 2636 O O . ASP B 1 160 ? 13.586 0.746 -11.898 1 98.19 160 ASP B O 1
ATOM 2640 N N . PHE B 1 161 ? 14.18 -1.102 -13.008 1 97.81 161 PHE B N 1
ATOM 2641 C CA . PHE B 1 161 ? 13.172 -1.876 -12.281 1 97.81 161 PHE B CA 1
ATOM 2642 C C . PHE B 1 161 ? 13.453 -1.849 -10.781 1 97.81 161 PHE B C 1
ATOM 2644 O O . PHE B 1 161 ? 12.539 -1.646 -9.977 1 97.81 161 PHE B O 1
ATOM 2651 N N . SER B 1 162 ? 14.695 -2.066 -10.352 1 98.19 162 SER B N 1
ATOM 2652 C CA . SER B 1 162 ? 15.047 -2.023 -8.938 1 98.19 162 SER B CA 1
ATOM 2653 C C . SER B 1 162 ? 14.703 -0.671 -8.32 1 98.19 162 SER B C 1
ATOM 2655 O O . SER B 1 162 ? 14.164 -0.605 -7.215 1 98.19 162 SER B O 1
ATOM 2657 N N . GLN B 1 163 ? 15 0.353 -9.031 1 98.06 163 GLN B N 1
ATOM 2658 C CA . GLN B 1 163 ? 14.703 1.697 -8.555 1 98.06 163 GLN B CA 1
ATOM 2659 C C . GLN B 1 163 ? 13.203 1.919 -8.43 1 98.06 163 GLN B C 1
ATOM 2661 O O . GLN B 1 163 ? 12.734 2.578 -7.5 1 98.06 163 GLN B O 1
ATOM 2666 N N . PHE B 1 164 ? 12.469 1.37 -9.398 1 98.19 164 PHE B N 1
ATOM 2667 C CA . PHE B 1 164 ? 11.016 1.48 -9.336 1 98.19 164 PHE B CA 1
ATOM 2668 C C . PHE B 1 164 ? 10.461 0.75 -8.117 1 98.19 164 PHE B C 1
ATOM 2670 O O . PHE B 1 164 ? 9.609 1.281 -7.398 1 98.19 164 PHE B O 1
ATOM 2677 N N . VAL B 1 165 ? 10.93 -0.462 -7.883 1 97.88 165 VAL B N 1
ATOM 2678 C CA . VAL B 1 165 ? 10.5 -1.236 -6.727 1 97.88 165 VAL B CA 1
ATOM 2679 C C . VAL B 1 165 ? 10.867 -0.496 -5.441 1 97.88 165 VAL B C 1
ATOM 2681 O O . VAL B 1 165 ? 10.055 -0.41 -4.516 1 97.88 165 VAL B O 1
ATOM 2684 N N . TYR B 1 166 ? 12.062 0.078 -5.379 1 97.38 166 TYR B N 1
ATOM 2685 C CA . TYR B 1 166 ? 12.5 0.871 -4.238 1 97.38 166 TYR B CA 1
ATOM 2686 C C . TYR B 1 166 ? 11.562 2.045 -3.992 1 97.38 166 TYR B C 1
ATOM 2688 O O . TYR B 1 166 ? 11.07 2.229 -2.877 1 97.38 166 TYR B O 1
ATOM 2696 N N . ALA B 1 167 ? 11.281 2.768 -5.062 1 96.69 167 ALA B N 1
ATOM 2697 C CA . ALA B 1 167 ? 10.438 3.959 -4.973 1 96.69 167 ALA B CA 1
ATOM 2698 C C . ALA B 1 167 ? 9.023 3.594 -4.547 1 96.69 167 ALA B C 1
ATOM 2700 O O . ALA B 1 167 ? 8.453 4.219 -3.646 1 96.69 167 ALA B O 1
ATOM 2701 N N . ALA B 1 168 ? 8.461 2.582 -5.188 1 96.25 168 ALA B N 1
ATOM 2702 C CA . ALA B 1 168 ? 7.094 2.164 -4.902 1 96.25 168 ALA B CA 1
ATOM 2703 C C . ALA B 1 168 ? 6.977 1.584 -3.496 1 96.25 168 ALA B C 1
ATOM 2705 O O . ALA B 1 168 ? 5.961 1.775 -2.822 1 96.25 168 ALA B O 1
ATOM 2706 N N . SER B 1 169 ? 8 0.862 -3.023 1 94.62 169 SER B N 1
ATOM 2707 C CA . SER B 1 169 ? 8 0.295 -1.678 1 94.62 169 SER B CA 1
ATOM 2708 C C . SER B 1 169 ? 8.023 1.39 -0.617 1 94.62 169 SER B C 1
ATOM 2710 O O . SER B 1 169 ? 7.465 1.223 0.469 1 94.62 169 SER B O 1
ATOM 2712 N N . ASN B 1 170 ? 8.656 2.48 -0.969 1 89.81 170 ASN B N 1
ATOM 2713 C CA . ASN B 1 170 ? 8.789 3.58 -0.018 1 89.81 170 ASN B CA 1
ATOM 2714 C C . ASN B 1 170 ? 7.48 4.359 0.123 1 89.81 170 ASN B C 1
ATOM 2716 O O . ASN B 1 170 ? 7.32 5.145 1.059 1 89.81 170 ASN B O 1
ATOM 2720 N N . VAL B 1 171 ? 6.59 4.117 -0.799 1 88.88 171 VAL B N 1
ATOM 2721 C CA . VAL B 1 171 ? 5.348 4.875 -0.741 1 88.88 171 VAL B CA 1
ATOM 2722 C C . VAL B 1 171 ? 4.238 4.008 -0.147 1 88.88 171 VAL B C 1
ATOM 2724 O O . VAL B 1 171 ? 3.094 4.449 -0.023 1 88.88 171 VAL B O 1
ATOM 2727 N N . LEU B 1 172 ? 4.562 2.75 0.177 1 82.38 172 LEU B N 1
ATOM 2728 C CA . LEU B 1 172 ? 3.594 1.825 0.754 1 82.38 172 LEU B CA 1
ATOM 2729 C C . LEU B 1 172 ? 3.295 2.186 2.205 1 82.38 172 LEU B C 1
ATOM 2731 O O . LEU B 1 172 ? 4.188 2.623 2.938 1 82.38 172 LEU B O 1
#

Foldseek 3Di:
DPPPPPLVVLVVLQCVLPVVNPQWHALVSQQVSCVVVVQHDDSVLSQLLCVLQVPVPPRTAHSVSSVVSVVVLVVLVVLQCVLPVVNPQKAALVSLVVSCVVVPDDDDPVVSVVLQCVLPVVPPRIGGSNSSVSSVSLVSQLVVLQCVQPVVVPVDHDDDPVSVCVSNVSSD/DPPPPPLVVLVVLQCVLPPVRPQWHALVSVQVSCVVVVQHDDSLLSQLLCVLQVPVPPRTAHSVSSVVSVVVLVVLVVLQCVLPVVNPQKAALVSLVVSCVVVPDDDDPVVSVVLQCVLPVVPPRIGGSNSSVSSVSLVSQLVVLQCVQPVVVPVDHDDDPVSVCVSNVSSD

Sequence (344 aa):
MAQQLDRNQIWQWFSKIDTNRSGTLDVIELQRALSLGGLNFSLKTVQAMMRLHDRDGSGHISFEEFEKLHVWLSNISQSFRHFDADRGGTLDKAEAGKAVAHAGYRLDAPAFDALFRSFDPDRTNTLCLAEFMAMCTFLQGAARTFHAFDAQHTGRISLDFSQFVYAASNVLMAQQLDRNQIWQWFSKIDTNRSGTLDVIELQRALSLGGLNFSLKTVQAMMRLHDRDGSGHISFEEFEKLHVWLSNISQSFRHFDADRGGTLDKAEAGKAVAHAGYRLDAPAFDALFRSFDPDRTNTLCLAEFMAMCTFLQGAARTFHAFDAQHTGRISLDFSQFVYAASNVL

Secondary structure (DSSP, 8-state):
------HHHHHHHHHHH-TT-SSSB-HHHHHHHHHHTT----HHHHHHHHHHH-TT--SSB-HHHHHHHHHHHHHHHHHHHHH-TT-SS-EEHHHHHHHHHHTT----HHHHHHHHHHT-TT--SEE-HHHHHHHHHHHHHHHHHHHHH-TT--SEEEEEHHHHHHHHHHT-/------HHHHHHHHHHH-TT-SSSB-HHHHHHHHHHTT----HHHHHHHHHHH-TT--SSB-HHHHHHHHHHHHHHHHHHHHH-TT-SS-EEHHHHHHHHHHTT----HHHHHHHHHHT-TT--SEE-HHHHHHHHHHHHHHHHHHHHH-TT--SEEEEEHHHHHHHHHHT-